Protein AF-0000000074725841 (afdb_homodimer)

Solvent-accessible surface area (backbone atoms only — not comparable to full-atom values): 15111 Å² total; per-residue (Å²): 127,81,78,61,85,71,71,83,58,82,93,46,53,71,69,56,44,51,51,51,51,12,52,48,45,38,49,32,65,60,23,33,34,27,26,43,42,34,71,57,41,61,62,41,48,63,53,51,42,49,51,45,52,34,16,49,67,65,42,70,70,37,50,53,54,46,44,72,52,41,70,43,69,70,45,46,47,43,35,38,68,48,48,9,58,73,45,59,88,53,90,63,79,50,54,47,77,40,81,50,48,25,30,69,89,81,56,47,53,25,19,32,35,30,38,60,90,50,57,77,58,44,46,33,57,64,41,42,52,46,48,48,45,47,50,48,50,52,70,70,94,127,84,80,58,87,70,72,84,60,83,92,45,53,70,70,54,43,52,52,49,52,12,52,47,46,39,49,33,65,58,23,32,35,28,25,44,43,36,70,58,40,60,62,40,48,62,53,50,42,51,51,46,51,33,16,48,68,64,43,68,69,37,49,52,53,47,44,72,53,40,71,43,70,69,46,46,48,44,35,38,68,47,48,9,60,73,44,59,86,54,90,63,79,51,55,47,79,41,81,50,49,24,30,68,87,83,55,46,52,25,19,33,32,31,39,60,88,50,59,77,60,45,47,32,57,66,41,43,52,46,48,49,46,47,49,48,51,50,69,72,93

Structure (mmCIF, N/CA/C/O backbone):
data_AF-0000000074725841-model_v1
#
loop_
_entity.id
_entity.type
_entity.pdbx_description
1 polymer 'Large ribosomal subunit protein bL17c'
#
loop_
_atom_site.group_PDB
_atom_site.id
_atom_site.type_symbol
_atom_site.label_atom_id
_atom_site.label_alt_id
_atom_site.label_comp_id
_atom_site.label_asym_id
_atom_site.label_entity_id
_atom_site.label_seq_id
_atom_site.pdbx_PDB_ins_code
_atom_site.Cartn_x
_atom_site.Cartn_y
_atom_site.Cartn_z
_atom_site.occupancy
_atom_site.B_iso_or_equiv
_atom_site.auth_seq_id
_atom_site.auth_comp_id
_atom_site.auth_asym_id
_atom_site.auth_atom_id
_atom_site.pdbx_PDB_model_num
ATOM 1 N N . MET A 1 1 ? 23.406 31.828 2.521 1 37.62 1 MET A N 1
ATOM 2 C CA . MET A 1 1 ? 22.219 30.984 2.65 1 37.62 1 MET A CA 1
ATOM 3 C C . MET A 1 1 ? 22.516 29.547 2.213 1 37.62 1 MET A C 1
ATOM 5 O O . MET A 1 1 ? 22.859 29.312 1.055 1 37.62 1 MET A O 1
ATOM 9 N N . ARG A 1 2 ? 23.281 28.703 2.947 1 43.09 2 ARG A N 1
ATOM 10 C CA . ARG A 1 2 ? 23.625 27.344 2.551 1 43.09 2 ARG A CA 1
ATOM 11 C C . ARG A 1 2 ? 22.422 26.625 1.961 1 43.09 2 ARG A C 1
ATOM 13 O O . ARG A 1 2 ? 21.328 26.688 2.512 1 43.09 2 ARG A O 1
ATOM 20 N N . HIS A 1 3 ? 22.219 26.703 0.703 1 47.94 3 HIS A N 1
ATOM 21 C CA . HIS A 1 3 ? 21.125 26.078 -0.031 1 47.94 3 HIS A CA 1
ATOM 22 C C . HIS A 1 3 ? 20.891 24.656 0.462 1 47.94 3 HIS A C 1
ATOM 24 O O . HIS A 1 3 ? 21.781 23.797 0.385 1 47.94 3 HIS A O 1
ATOM 30 N N . GLY A 1 4 ? 20.469 24.453 1.627 1 45.59 4 GLY A N 1
ATOM 31 C CA . GLY A 1 4 ? 20.125 23.234 2.332 1 45.59 4 GLY A CA 1
ATOM 32 C C . GLY A 1 4 ? 19.641 22.141 1.41 1 45.59 4 GLY A C 1
ATOM 33 O O . GLY A 1 4 ? 19.328 22.391 0.24 1 45.59 4 GLY A O 1
ATOM 34 N N . LYS A 1 5 ? 19.969 20.906 1.771 1 56.56 5 LYS A N 1
ATOM 35 C CA . LYS A 1 5 ? 19.656 19.672 1.052 1 56.56 5 LYS A CA 1
ATOM 36 C C . LYS A 1 5 ? 18.203 19.656 0.59 1 56.56 5 LYS A C 1
ATOM 38 O O . LYS A 1 5 ? 17.281 19.797 1.402 1 56.56 5 LYS A O 1
ATOM 43 N N . SER A 1 6 ? 17.984 20.375 -0.509 1 63.16 6 SER A N 1
ATOM 44 C CA . SER A 1 6 ? 16.672 20.312 -1.146 1 63.16 6 SER A CA 1
ATOM 45 C C . SER A 1 6 ? 16.141 18.875 -1.178 1 63.16 6 SER A C 1
ATOM 47 O O . SER A 1 6 ? 16.891 17.938 -1.397 1 63.16 6 SER A O 1
ATOM 49 N N . GLY A 1 7 ? 15.125 18.516 -0.313 1 66.88 7 GLY A N 1
ATOM 50 C CA . GLY A 1 7 ? 14.516 17.203 -0.365 1 66.88 7 GLY A CA 1
ATOM 51 C C . GLY A 1 7 ? 14.516 16.594 -1.756 1 66.88 7 GLY A C 1
ATOM 52 O O . GLY A 1 7 ? 15.109 17.156 -2.682 1 66.88 7 GLY A O 1
ATOM 53 N N . ARG A 1 8 ? 13.93 15.477 -1.852 1 78.62 8 ARG A N 1
ATOM 54 C CA . ARG A 1 8 ? 13.789 14.805 -3.143 1 78.62 8 ARG A CA 1
ATOM 55 C C . ARG A 1 8 ? 12.867 15.594 -4.07 1 78.62 8 ARG A C 1
ATOM 57 O O . ARG A 1 8 ? 11.82 16.094 -3.646 1 78.62 8 ARG A O 1
ATOM 64 N N . LYS A 1 9 ? 13.305 15.766 -5.281 1 79 9 LYS A N 1
ATOM 65 C CA . LYS A 1 9 ? 12.516 16.531 -6.242 1 79 9 LYS A CA 1
ATOM 66 C C . LYS A 1 9 ? 11.32 15.719 -6.742 1 79 9 LYS A C 1
ATOM 68 O O . LYS A 1 9 ? 10.336 16.281 -7.219 1 79 9 LYS A O 1
ATOM 73 N N . LEU A 1 10 ? 11.227 14.422 -6.621 1 85.38 10 LEU A N 1
ATOM 74 C CA . LEU A 1 10 ? 10.148 13.516 -6.996 1 85.38 10 LEU A CA 1
ATOM 75 C C . LEU A 1 10 ? 9.727 13.742 -8.445 1 85.38 10 LEU A C 1
ATOM 77 O O . LEU A 1 10 ? 8.547 13.586 -8.789 1 85.38 10 LEU A O 1
ATOM 81 N N . ASN A 1 11 ? 10.711 14.164 -9.305 1 86.5 11 ASN A N 1
ATOM 82 C CA . ASN A 1 11 ? 10.477 14.414 -10.727 1 86.5 11 ASN A CA 1
ATOM 83 C C . ASN A 1 11 ? 9.344 15.414 -10.938 1 86.5 11 ASN A C 1
ATOM 85 O O . ASN A 1 11 ? 8.484 15.203 -11.797 1 86.5 11 ASN A O 1
ATOM 89 N N . ARG A 1 12 ? 9.297 16.484 -10.094 1 89.12 12 ARG A N 1
ATOM 90 C CA . ARG A 1 12 ? 8.266 17.516 -10.148 1 89.12 12 ARG A CA 1
ATOM 91 C C . ARG A 1 12 ? 8.883 18.906 -10.094 1 89.12 12 ARG A C 1
ATOM 93 O O . ARG A 1 12 ? 10 19.078 -9.586 1 89.12 12 ARG A O 1
ATOM 100 N N . THR A 1 13 ? 8.086 19.781 -10.719 1 92.38 13 THR A N 1
ATOM 101 C CA . THR A 1 13 ? 8.453 21.172 -10.5 1 92.38 13 THR A CA 1
ATOM 102 C C . THR A 1 13 ? 8.195 21.594 -9.055 1 92.38 13 THR A C 1
ATOM 104 O O . THR A 1 13 ? 7.484 20.906 -8.328 1 92.38 13 THR A O 1
ATOM 107 N N . SER A 1 14 ? 8.773 22.672 -8.789 1 92.94 14 SER A N 1
ATOM 108 C CA . SER A 1 14 ? 8.617 23.156 -7.418 1 92.94 14 SER A CA 1
ATOM 109 C C . SER A 1 14 ? 7.156 23.438 -7.09 1 92.94 14 SER A C 1
ATOM 111 O O . SER A 1 14 ? 6.676 23.094 -6.012 1 92.94 14 SER A O 1
ATOM 113 N N . SER A 1 15 ? 6.52 24.094 -7.977 1 94.81 15 SER A N 1
ATOM 114 C CA . SER A 1 15 ? 5.117 24.438 -7.746 1 94.81 15 SER A CA 1
ATOM 115 C C . SER A 1 15 ? 4.258 23.188 -7.633 1 94.81 15 SER A C 1
ATOM 117 O O . SER A 1 15 ? 3.385 23.094 -6.77 1 94.81 15 SER A O 1
ATOM 119 N N . HIS A 1 16 ? 4.52 22.297 -8.492 1 95.75 16 HIS A N 1
ATOM 120 C CA . HIS A 1 16 ? 3.766 21.047 -8.453 1 95.75 16 HIS A CA 1
ATOM 121 C C . HIS A 1 16 ? 4.051 20.266 -7.172 1 95.75 16 HIS A C 1
ATOM 123 O O . HIS A 1 16 ? 3.143 19.688 -6.578 1 95.75 16 HIS A O 1
ATOM 129 N N . ARG A 1 17 ? 5.23 20.266 -6.777 1 96 17 ARG A N 1
ATOM 130 C CA . ARG A 1 17 ? 5.617 19.562 -5.559 1 96 17 ARG A CA 1
ATOM 131 C C . ARG A 1 17 ? 4.926 20.156 -4.34 1 96 17 ARG A C 1
ATOM 133 O O . ARG A 1 17 ? 4.43 19.422 -3.482 1 96 17 ARG A O 1
ATOM 140 N N . LYS A 1 18 ? 4.914 21.406 -4.297 1 95.62 18 LYS A N 1
ATOM 141 C CA . LYS A 1 18 ? 4.238 22.094 -3.197 1 95.62 18 LYS A CA 1
ATOM 142 C C . LYS A 1 18 ? 2.76 21.703 -3.139 1 95.62 18 LYS A C 1
ATOM 144 O O . LYS A 1 18 ? 2.23 21.406 -2.066 1 95.62 18 LYS A O 1
ATOM 149 N N . ALA A 1 19 ? 2.139 21.75 -4.27 1 96.81 19 ALA A N 1
ATOM 150 C CA . ALA A 1 19 ? 0.724 21.391 -4.348 1 96.81 19 ALA A CA 1
ATOM 151 C C . ALA A 1 19 ? 0.5 19.938 -3.955 1 96.81 19 ALA A C 1
ATOM 153 O O . ALA A 1 19 ? -0.456 19.609 -3.244 1 96.81 19 ALA A O 1
ATOM 154 N N . MET A 1 20 ? 1.381 19.109 -4.434 1 96.31 20 MET A N 1
ATOM 155 C CA . MET A 1 20 ? 1.271 17.688 -4.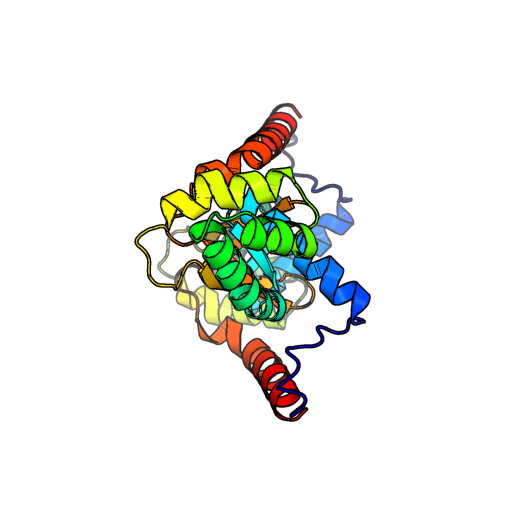121 1 96.31 20 MET A CA 1
ATOM 156 C C . MET A 1 20 ? 1.339 17.453 -2.617 1 96.31 20 MET A C 1
ATOM 158 O O . MET A 1 20 ? 0.501 16.75 -2.059 1 96.31 20 MET A O 1
ATOM 162 N N . PHE A 1 21 ? 2.281 18.094 -1.93 1 97.38 21 PHE A N 1
ATOM 163 C CA . PHE A 1 21 ? 2.451 17.859 -0.501 1 97.38 21 PHE A CA 1
ATOM 164 C C . PHE A 1 21 ? 1.33 18.516 0.294 1 97.38 21 PHE A C 1
ATOM 166 O O . PHE A 1 21 ? 0.925 18 1.343 1 97.38 21 PHE A O 1
ATOM 173 N N . ALA A 1 22 ? 0.785 19.594 -0.237 1 98.06 22 ALA A N 1
ATOM 174 C CA . ALA A 1 22 ? -0.397 20.172 0.386 1 98.06 22 ALA A CA 1
ATOM 175 C C . ALA A 1 22 ? -1.573 19.203 0.362 1 98.06 22 ALA A C 1
ATOM 177 O O . ALA A 1 22 ? -2.213 18.969 1.39 1 98.06 22 ALA A O 1
ATOM 178 N N . ASN A 1 23 ? -1.754 18.656 -0.782 1 97.19 23 ASN A N 1
ATOM 179 C CA . ASN A 1 23 ? -2.846 17.703 -0.946 1 97.19 23 ASN A CA 1
ATOM 180 C C . ASN A 1 23 ? -2.613 16.438 -0.126 1 97.19 23 ASN A C 1
ATOM 182 O O . ASN A 1 23 ? -3.549 15.891 0.459 1 97.19 23 ASN A O 1
ATOM 186 N N . MET A 1 24 ? -1.411 16.016 -0.097 1 97.44 24 MET A N 1
ATOM 187 C CA . MET A 1 24 ? -1.077 14.812 0.662 1 97.44 24 MET A CA 1
ATOM 188 C C . MET A 1 24 ? -1.277 15.039 2.156 1 97.44 24 MET A C 1
ATOM 190 O O . MET A 1 24 ? -1.786 14.164 2.859 1 97.44 24 MET A O 1
ATOM 194 N N . ALA A 1 25 ? -0.842 16.188 2.596 1 98.31 25 ALA A N 1
ATOM 195 C CA . ALA A 1 25 ? -1.048 16.531 4 1 98.31 25 ALA A CA 1
ATOM 196 C C . ALA A 1 25 ? -2.533 16.531 4.352 1 98.31 25 ALA A C 1
ATOM 198 O O . ALA A 1 25 ? -2.934 15.961 5.371 1 98.31 25 ALA A O 1
ATOM 199 N N . ALA A 1 26 ? -3.301 17.094 3.484 1 97.81 26 ALA A N 1
ATOM 200 C CA . ALA A 1 26 ? -4.742 17.125 3.715 1 97.81 26 ALA A CA 1
ATOM 201 C C . ALA A 1 26 ? -5.309 15.703 3.785 1 97.81 26 ALA A C 1
ATOM 203 O O . ALA A 1 26 ? -6.094 15.391 4.68 1 97.81 26 ALA A O 1
ATOM 204 N N . SER A 1 27 ? -4.918 14.875 2.885 1 96.56 27 SER A N 1
ATOM 205 C CA . SER A 1 27 ? -5.383 13.492 2.855 1 96.56 27 SER A CA 1
ATOM 206 C C . SER A 1 27 ? -4.965 12.742 4.113 1 96.56 27 SER A C 1
ATOM 208 O O . SER A 1 27 ? -5.758 11.984 4.688 1 96.56 27 SER A O 1
ATOM 210 N N . LEU A 1 28 ? -3.756 12.945 4.52 1 96.81 28 LEU A N 1
ATOM 211 C CA . LEU A 1 28 ? -3.23 12.25 5.688 1 96.81 28 LEU A CA 1
ATOM 212 C C . LEU A 1 28 ? -3.932 12.719 6.961 1 96.81 28 LEU A C 1
ATOM 214 O O . LEU A 1 28 ? -4.191 11.914 7.859 1 96.81 28 LEU A O 1
ATOM 218 N N . ILE A 1 29 ? -4.18 13.961 7.027 1 97.12 29 ILE A N 1
ATOM 219 C CA . ILE A 1 29 ? -4.926 14.469 8.172 1 97.12 29 ILE A CA 1
ATOM 220 C C . ILE A 1 29 ? -6.34 13.898 8.164 1 97.12 29 ILE A C 1
ATOM 222 O O . ILE A 1 29 ? -6.855 13.477 9.203 1 97.12 29 ILE A O 1
ATOM 226 N N . LYS A 1 30 ? -6.938 13.82 7.016 1 94.88 30 LYS A N 1
ATOM 227 C CA . LYS A 1 30 ? -8.305 13.336 6.875 1 94.88 30 LYS A CA 1
ATOM 228 C C . LYS A 1 30 ? -8.414 11.867 7.262 1 94.88 30 LYS A C 1
ATOM 230 O O . LYS A 1 30 ? -9.25 11.492 8.078 1 94.88 30 LYS A O 1
ATOM 235 N N . HIS A 1 31 ? -7.504 11.047 6.75 1 93.06 31 HIS A N 1
ATOM 236 C CA . HIS A 1 31 ? -7.633 9.602 6.859 1 93.06 31 HIS A CA 1
ATOM 237 C C . HIS A 1 31 ? -6.691 9.039 7.922 1 93.06 31 HIS A C 1
ATOM 239 O O . HIS A 1 31 ? -6.832 7.887 8.336 1 93.06 31 HIS A O 1
ATOM 245 N N . GLU A 1 32 ? -5.711 9.836 8.273 1 96.12 32 GLU A N 1
ATOM 246 C CA . GLU A 1 32 ? -4.688 9.555 9.273 1 96.12 32 GLU A CA 1
ATOM 247 C C . GLU A 1 32 ? -3.801 8.391 8.844 1 96.12 32 GLU A C 1
ATOM 249 O O . GLU A 1 32 ? -2.93 7.953 9.602 1 96.12 32 GLU A O 1
ATOM 254 N N . GLN A 1 33 ? -4.102 7.895 7.621 1 94.62 33 GLN A N 1
ATOM 255 C CA . GLN A 1 33 ? -3.289 6.875 6.969 1 94.62 33 GLN A CA 1
ATOM 256 C C . GLN A 1 33 ? -3.453 6.922 5.453 1 94.62 33 GLN A C 1
ATOM 258 O O . GLN A 1 33 ? -4.574 7.027 4.949 1 94.62 33 GLN A O 1
ATOM 263 N N . ILE A 1 34 ? -2.361 6.906 4.758 1 95.25 34 ILE A N 1
ATOM 264 C CA . ILE A 1 34 ? -2.441 6.82 3.305 1 95.25 34 ILE A CA 1
ATOM 265 C C . ILE A 1 34 ? -1.308 5.945 2.777 1 95.25 34 ILE A C 1
ATOM 267 O O . ILE A 1 34 ? -0.287 5.77 3.447 1 95.25 34 ILE A O 1
ATOM 271 N N . VAL A 1 35 ? -1.559 5.406 1.6 1 95.75 35 VAL A N 1
ATOM 272 C CA . VAL A 1 35 ? -0.556 4.613 0.894 1 95.75 35 VAL A CA 1
ATOM 273 C C . VAL A 1 35 ? -0.013 5.406 -0.292 1 95.75 35 VAL A C 1
ATOM 275 O O . VAL A 1 35 ? -0.781 5.98 -1.068 1 95.75 35 VAL A O 1
ATOM 278 N N . THR A 1 36 ? 1.286 5.496 -0.361 1 96.44 36 THR A N 1
ATOM 279 C CA . THR A 1 36 ? 1.961 6.172 -1.463 1 96.44 36 THR A CA 1
ATOM 280 C C . THR A 1 36 ? 3.342 5.57 -1.704 1 96.44 36 THR A C 1
ATOM 282 O O . THR A 1 36 ? 3.705 4.57 -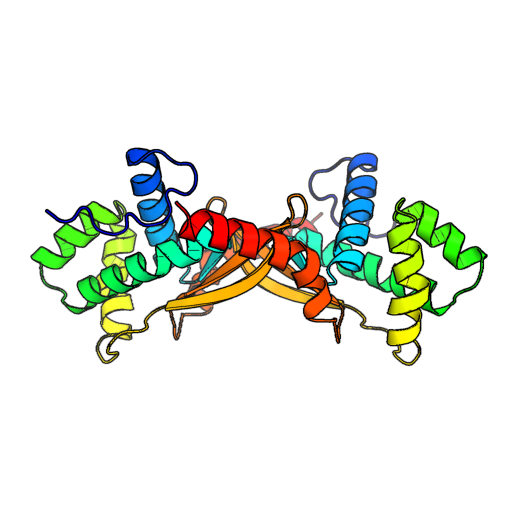1.083 1 96.44 36 THR A O 1
ATOM 285 N N . THR A 1 37 ? 4.027 6.055 -2.656 1 95.81 37 THR A N 1
ATOM 286 C CA . THR A 1 37 ? 5.375 5.547 -2.9 1 95.81 37 THR A CA 1
ATOM 287 C C . THR A 1 37 ? 6.301 5.883 -1.733 1 95.81 37 THR A C 1
ATOM 289 O O . THR A 1 37 ? 6.105 6.887 -1.049 1 95.81 37 THR A O 1
ATOM 292 N N . LEU A 1 38 ? 7.289 5.086 -1.542 1 95.44 38 LEU A N 1
ATOM 293 C CA . LEU A 1 38 ? 8.203 5.227 -0.414 1 95.44 38 LEU A CA 1
ATOM 294 C C . LEU A 1 38 ? 8.898 6.582 -0.444 1 95.44 38 LEU A C 1
ATOM 296 O O . LEU A 1 38 ? 8.961 7.273 0.574 1 95.44 38 LEU A O 1
ATOM 300 N N . PRO A 1 39 ? 9.391 7.035 -1.55 1 96.25 39 PRO A N 1
ATOM 301 C CA . PRO A 1 39 ? 10.039 8.352 -1.551 1 96.25 39 PRO A CA 1
ATOM 302 C C . PRO A 1 39 ? 9.094 9.477 -1.143 1 96.25 39 PRO A C 1
ATOM 304 O O . PRO A 1 39 ? 9.477 10.359 -0.375 1 96.25 39 PRO A O 1
ATOM 307 N N . LYS A 1 40 ? 7.902 9.391 -1.606 1 97 40 LYS A N 1
ATOM 308 C CA . LYS A 1 40 ? 6.934 10.422 -1.245 1 97 40 LYS A CA 1
ATOM 309 C C . LYS A 1 40 ? 6.605 10.367 0.245 1 97 40 LYS A C 1
ATOM 311 O O . LYS A 1 40 ? 6.48 11.406 0.895 1 97 40 LYS A O 1
ATOM 316 N N . ALA A 1 41 ? 6.445 9.188 0.692 1 98.06 41 ALA A N 1
ATOM 317 C CA . ALA A 1 41 ? 6.152 9.016 2.111 1 98.06 41 ALA A CA 1
ATOM 318 C C . ALA A 1 41 ? 7.266 9.594 2.979 1 98.06 41 ALA A C 1
ATOM 320 O O . ALA A 1 41 ? 7 10.273 3.973 1 98.06 41 ALA A O 1
ATOM 321 N N . LYS A 1 42 ? 8.422 9.312 2.607 1 97.75 42 LYS A N 1
ATOM 322 C CA . LYS A 1 42 ? 9.57 9.789 3.367 1 97.75 42 LYS A CA 1
ATOM 323 C C . LYS A 1 42 ? 9.648 11.32 3.352 1 97.75 42 LYS A C 1
ATOM 325 O O . LYS A 1 42 ? 10 11.938 4.355 1 97.75 42 LYS A O 1
ATOM 330 N N . GLU A 1 43 ? 9.367 11.922 2.246 1 97.69 43 GLU A N 1
ATOM 331 C CA . GLU A 1 43 ? 9.352 13.383 2.154 1 97.69 43 GLU A CA 1
ATOM 332 C C . GLU A 1 43 ? 8.188 13.969 2.941 1 97.69 43 GLU A C 1
ATOM 334 O O . GLU A 1 43 ? 8.289 15.07 3.488 1 97.69 43 GLU A O 1
ATOM 339 N N . MET A 1 44 ? 7.199 13.273 2.994 1 98.06 44 MET A N 1
ATOM 340 C CA . MET A 1 44 ? 5.992 13.758 3.656 1 98.06 44 MET A CA 1
ATOM 341 C C . MET A 1 44 ? 6.156 13.734 5.172 1 98.06 44 MET A C 1
ATOM 343 O O . MET A 1 44 ? 5.594 14.578 5.875 1 98.06 44 MET A O 1
ATOM 347 N N . LYS A 1 45 ? 6.906 12.836 5.703 1 98.44 45 LYS A N 1
ATOM 348 C CA . LYS A 1 45 ? 7.008 12.617 7.145 1 98.44 45 LYS A CA 1
ATOM 349 C C . LYS A 1 45 ? 7.406 13.898 7.867 1 98.44 45 LYS A C 1
ATOM 351 O O . LYS A 1 45 ? 6.711 14.344 8.789 1 98.44 45 LYS A O 1
ATOM 356 N N . PRO A 1 46 ? 8.5 14.531 7.441 1 98 46 PRO A N 1
ATOM 357 C CA . PRO 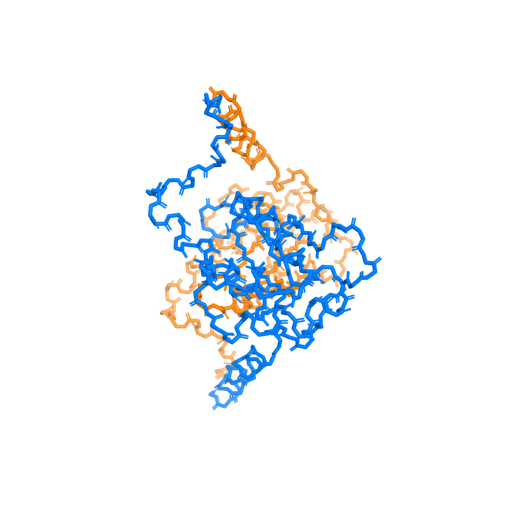A 1 46 ? 8.836 15.75 8.172 1 98 46 PRO A CA 1
ATOM 358 C C . PRO A 1 46 ? 7.801 16.859 7.992 1 98 46 PRO A C 1
ATOM 360 O O . PRO A 1 46 ? 7.617 17.688 8.883 1 98 46 PRO A O 1
ATOM 363 N N . ILE A 1 47 ? 7.137 16.891 6.926 1 98.12 47 ILE A N 1
ATOM 364 C CA . ILE A 1 47 ? 6.141 17.922 6.645 1 98.12 47 ILE A CA 1
ATOM 365 C C . ILE A 1 47 ? 4.953 17.766 7.594 1 98.12 47 ILE A C 1
ATOM 367 O O . ILE A 1 47 ? 4.551 18.719 8.258 1 98.12 47 ILE A O 1
ATOM 371 N N . ILE A 1 48 ? 4.469 16.547 7.695 1 98.62 48 ILE A N 1
ATOM 372 C CA . ILE A 1 48 ? 3.291 16.312 8.523 1 98.62 48 ILE A CA 1
ATOM 373 C C . ILE A 1 48 ? 3.66 16.5 10 1 98.62 48 ILE A C 1
ATOM 375 O O . ILE A 1 48 ? 2.85 16.969 10.797 1 98.62 48 ILE A O 1
ATOM 379 N N . ASP A 1 49 ? 4.836 16.094 10.375 1 98.5 49 ASP A N 1
ATOM 380 C CA . ASP A 1 49 ? 5.277 16.266 11.758 1 98.5 49 ASP A CA 1
ATOM 381 C C . ASP A 1 49 ? 5.316 17.75 12.133 1 98.5 49 ASP A C 1
ATOM 383 O O . ASP A 1 49 ? 4.926 18.125 13.242 1 98.5 49 ASP A O 1
ATOM 387 N N . LYS A 1 50 ? 5.777 18.516 11.211 1 98.25 50 LYS A N 1
ATOM 388 C CA . LYS A 1 50 ? 5.805 19.969 11.445 1 98.25 50 LYS A CA 1
ATOM 389 C C . LYS A 1 50 ? 4.391 20.531 11.555 1 98.25 50 LYS A C 1
ATOM 391 O O . LYS A 1 50 ? 4.133 21.406 12.383 1 98.25 50 LYS A O 1
ATOM 396 N N . LEU A 1 51 ? 3.592 20.094 10.727 1 98.69 51 LEU A N 1
ATOM 397 C CA . LEU A 1 51 ? 2.211 20.562 10.742 1 98.69 51 LEU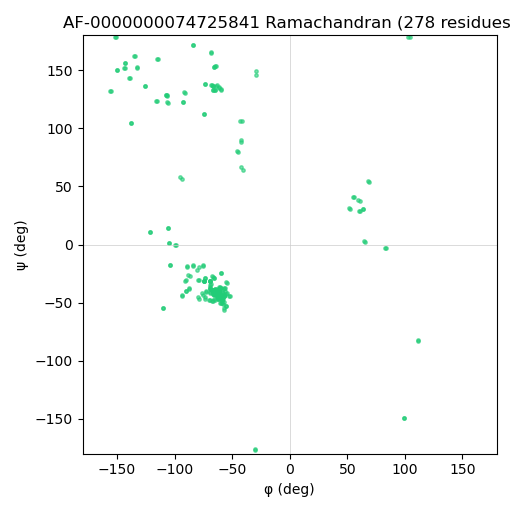 A CA 1
ATOM 398 C C . LEU A 1 51 ? 1.532 20.219 12.062 1 98.69 51 LEU A C 1
ATOM 400 O O . LEU A 1 51 ? 0.795 21.031 12.625 1 98.69 51 LEU A O 1
ATOM 404 N N . ILE A 1 52 ? 1.756 19.047 12.555 1 98.62 52 ILE A N 1
ATOM 405 C CA . ILE A 1 52 ? 1.167 18.641 13.828 1 98.62 52 ILE A CA 1
ATOM 406 C C . ILE A 1 52 ? 1.742 19.5 14.953 1 98.62 52 ILE A C 1
ATOM 408 O O . ILE A 1 52 ? 1.023 19.891 15.883 1 98.62 52 ILE A O 1
ATOM 412 N N . THR A 1 53 ? 2.996 19.766 14.883 1 98.38 53 THR A N 1
ATOM 413 C CA . THR A 1 53 ? 3.605 20.672 15.852 1 98.38 53 THR A CA 1
ATOM 414 C C . THR A 1 53 ? 2.9 22.031 15.836 1 98.38 53 THR A C 1
ATOM 416 O O . THR A 1 53 ? 2.645 22.609 16.891 1 98.38 53 THR A O 1
ATOM 419 N N . LEU A 1 54 ? 2.607 22.594 14.672 1 98.25 54 LEU A N 1
ATOM 420 C CA . LEU A 1 54 ? 1.834 23.828 14.578 1 98.25 54 LEU A CA 1
ATOM 421 C C . LEU A 1 54 ? 0.477 23.672 15.25 1 98.25 54 LEU A C 1
ATOM 423 O O . LEU A 1 54 ? 0.03 24.562 15.977 1 98.25 54 LEU A O 1
ATOM 427 N N . GLY A 1 55 ? -0.145 22.547 14.969 1 98.25 55 GLY A N 1
ATOM 428 C CA . GLY A 1 55 ? -1.432 22.266 15.586 1 98.25 55 GLY A CA 1
ATOM 429 C C . GLY A 1 55 ? -1.39 22.297 17.094 1 98.25 55 GLY A C 1
ATOM 430 O O . GLY A 1 55 ? -2.314 22.812 17.734 1 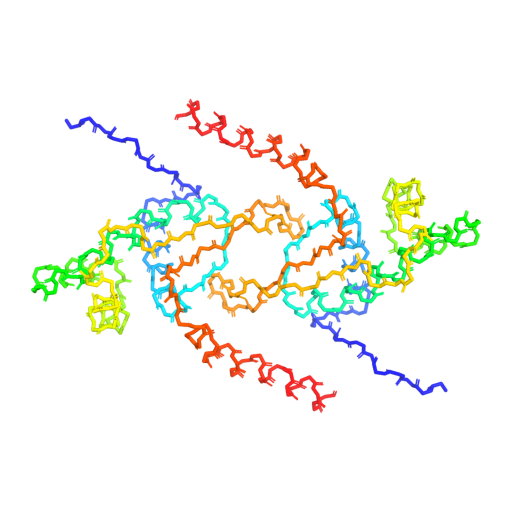98.25 55 GLY A O 1
ATOM 431 N N . LYS A 1 56 ? -0.359 21.844 17.656 1 97.81 56 LYS A N 1
ATOM 432 C CA . LYS A 1 56 ? -0.168 21.797 19.109 1 97.81 56 LYS A CA 1
ATOM 433 C C . LYS A 1 56 ? -0.001 23.203 19.688 1 97.81 56 LYS A C 1
ATOM 435 O O . LYS A 1 56 ? -0.393 23.453 20.828 1 97.81 56 LYS A O 1
ATOM 440 N N . ARG A 1 57 ? 0.674 24.031 18.984 1 96.5 57 ARG A N 1
ATOM 441 C CA . ARG A 1 57 ? 0.863 25.406 19.422 1 96.5 57 ARG A CA 1
ATOM 442 C C . ARG A 1 57 ? -0.476 26.125 19.594 1 96.5 57 ARG A C 1
ATOM 444 O O . ARG A 1 57 ? -0.698 26.812 20.578 1 96.5 57 ARG A O 1
ATOM 451 N N . GLY A 1 58 ? -1.367 26.062 18.562 1 94.44 58 GLY A N 1
ATOM 452 C CA . GLY A 1 58 ? -2.762 26.453 18.688 1 94.44 58 GLY A CA 1
ATOM 453 C C . GLY A 1 58 ? -2.973 27.953 18.547 1 94.44 58 GLY A C 1
ATOM 454 O O . GLY A 1 58 ? -4.105 28.438 18.625 1 94.44 58 GLY A O 1
ATOM 455 N N . ASP A 1 59 ? -1.921 28.703 18.391 1 96.62 59 ASP A N 1
ATOM 456 C CA . ASP A 1 59 ? -2.09 30.141 18.297 1 96.62 59 ASP A CA 1
ATOM 457 C C . ASP A 1 59 ? -2.434 30.562 16.859 1 96.62 59 ASP A C 1
ATOM 459 O O . ASP A 1 59 ? -2.328 29.75 15.938 1 96.62 59 ASP A O 1
ATOM 463 N N . LEU A 1 60 ? -2.779 31.797 16.672 1 97.25 60 LEU A N 1
ATOM 464 C CA . LEU A 1 60 ? -3.26 32.312 15.398 1 97.25 60 LEU A CA 1
ATOM 465 C C . LEU A 1 60 ? -2.156 32.281 14.344 1 97.25 60 LEU A C 1
ATOM 467 O O . LEU A 1 60 ? -2.42 32 13.172 1 97.25 60 LEU A O 1
ATOM 471 N N . HIS A 1 61 ? -0.962 32.625 14.789 1 98.12 61 HIS A N 1
ATOM 472 C CA . HIS A 1 61 ? 0.156 32.594 13.859 1 98.12 61 HIS A CA 1
ATOM 473 C C . HIS A 1 61 ? 0.362 31.188 13.297 1 98.12 61 HIS A C 1
ATOM 475 O O . HIS A 1 61 ? 0.541 31.016 12.086 1 98.12 61 HIS A O 1
ATOM 481 N N . ALA A 1 62 ? 0.296 30.203 14.133 1 98.44 62 ALA A N 1
ATOM 482 C CA . ALA A 1 62 ? 0.435 28.812 13.719 1 98.44 62 ALA A CA 1
ATOM 483 C C . ALA A 1 62 ? -0.685 28.406 12.766 1 98.44 62 ALA A C 1
ATOM 485 O O . ALA A 1 62 ? -0.447 27.703 11.781 1 98.44 62 ALA A O 1
ATOM 486 N N . ARG A 1 63 ? -1.822 28.828 13.055 1 98 63 ARG A N 1
ATOM 487 C CA . ARG A 1 63 ? -2.971 28.5 12.219 1 98 63 ARG A CA 1
ATOM 488 C C . ARG A 1 63 ? -2.811 29.062 10.812 1 98 63 ARG A C 1
ATOM 490 O O . ARG A 1 63 ? -3.127 28.406 9.828 1 98 63 ARG A O 1
ATOM 497 N N . ARG A 1 64 ? -2.402 30.281 10.703 1 97.75 64 ARG A N 1
ATOM 498 C CA . ARG A 1 64 ? -2.195 30.906 9.398 1 97.75 64 ARG A CA 1
ATOM 499 C C . ARG A 1 64 ? -1.111 30.188 8.609 1 97.75 64 ARG A C 1
ATOM 501 O O . ARG A 1 64 ? -1.229 30.031 7.391 1 97.75 64 ARG A O 1
ATOM 508 N N . GLN A 1 65 ? -0.096 29.781 9.289 1 98.31 65 GLN A N 1
ATOM 509 C CA . GLN A 1 65 ? 0.955 29 8.641 1 98.31 65 GLN A CA 1
ATOM 510 C C . GLN A 1 65 ? 0.403 27.703 8.07 1 98.31 65 GLN A C 1
ATOM 512 O O . GLN A 1 65 ? 0.718 27.328 6.938 1 98.31 65 GLN A O 1
ATOM 517 N N . ALA A 1 66 ? -0.396 27.031 8.859 1 98.69 66 ALA A N 1
ATOM 518 C CA . ALA A 1 66 ? -0.987 25.766 8.43 1 98.69 66 ALA A CA 1
ATOM 519 C C . ALA A 1 66 ? -1.916 25.984 7.234 1 98.69 66 ALA A C 1
ATOM 521 O O . ALA A 1 66 ? -1.929 25.172 6.301 1 98.69 66 ALA A O 1
ATOM 522 N N . ILE A 1 67 ? -2.684 27.016 7.242 1 98.12 67 ILE A N 1
ATOM 523 C CA . ILE A 1 67 ? -3.598 27.328 6.152 1 98.12 67 ILE A CA 1
ATOM 524 C C . ILE A 1 67 ? -2.807 27.562 4.863 1 98.12 67 ILE A C 1
ATOM 526 O O . ILE A 1 67 ? -3.203 27.094 3.795 1 98.12 67 ILE A O 1
ATOM 530 N N . SER A 1 68 ? -1.708 28.203 4.977 1 97.56 68 SER A N 1
ATOM 531 C CA . SER A 1 68 ? -0.869 28.484 3.818 1 97.56 68 SER A CA 1
ATOM 532 C C . SER A 1 68 ? -0.28 27.219 3.227 1 97.56 68 SER A C 1
ATOM 534 O O . SER A 1 68 ? -0.075 27.125 2.016 1 97.56 68 SER A O 1
ATOM 536 N N . GLN A 1 69 ? -0.105 26.25 4.008 1 97.75 69 GLN A N 1
ATOM 537 C CA . GLN A 1 69 ? 0.567 25.031 3.562 1 97.75 69 GLN A CA 1
ATOM 538 C C . GLN A 1 69 ? -0.439 23.984 3.066 1 97.75 69 GLN A C 1
ATOM 540 O O . GLN A 1 69 ? -0.217 23.344 2.043 1 97.75 69 GLN A O 1
ATOM 545 N N . ILE A 1 70 ? -1.513 23.734 3.678 1 97.44 70 ILE A N 1
ATOM 546 C CA . ILE A 1 70 ? -2.447 22.656 3.402 1 97.44 70 ILE A CA 1
ATOM 547 C C . ILE A 1 70 ? -3.506 23.125 2.406 1 97.44 70 ILE A C 1
ATOM 549 O O . ILE A 1 70 ? -3.891 22.375 1.503 1 97.44 70 ILE A O 1
ATOM 553 N N . ARG A 1 71 ? -3.953 24.359 2.588 1 94.94 71 ARG A N 1
ATOM 554 C CA . ARG A 1 71 ? -4.945 25 1.727 1 94.94 71 ARG A CA 1
ATOM 555 C C . ARG A 1 71 ? -6.285 24.266 1.806 1 94.94 71 ARG A C 1
ATOM 557 O O . ARG A 1 71 ? -6.934 24.031 0.783 1 94.94 71 ARG A O 1
ATOM 564 N N . ASP A 1 72 ? -6.645 23.688 2.836 1 96.94 72 ASP A N 1
ATOM 565 C CA . ASP A 1 72 ? -7.891 23.016 3.193 1 96.94 72 ASP A CA 1
ATOM 566 C C . ASP A 1 72 ? -8.312 23.359 4.621 1 96.94 72 ASP A C 1
ATOM 568 O O . ASP A 1 72 ? -7.773 22.812 5.582 1 96.94 72 ASP A O 1
ATOM 572 N N . THR A 1 73 ? -9.305 24.219 4.754 1 96.75 73 THR A N 1
ATOM 573 C CA . THR A 1 73 ? -9.648 24.812 6.043 1 96.75 73 THR A CA 1
ATOM 574 C C . THR A 1 73 ? -10.234 23.75 6.977 1 96.75 73 THR A C 1
ATOM 576 O O . THR A 1 73 ? -10.039 23.828 8.195 1 96.75 73 THR A O 1
ATOM 579 N N . ALA A 1 74 ? -10.953 22.828 6.418 1 97.75 74 ALA A N 1
ATOM 580 C CA . ALA A 1 74 ? -11.516 21.766 7.246 1 97.75 74 ALA A CA 1
ATOM 581 C C . ALA A 1 74 ? -10.414 20.906 7.855 1 97.75 74 ALA A C 1
ATOM 583 O O . ALA A 1 74 ? -10.5 20.516 9.023 1 97.75 74 ALA A O 1
ATOM 584 N N . MET A 1 75 ? -9.383 20.672 7.066 1 97.94 75 MET A N 1
ATOM 585 C CA . MET A 1 75 ? -8.281 19.844 7.559 1 97.94 75 MET A CA 1
ATOM 586 C C . MET A 1 75 ? -7.426 20.625 8.555 1 97.94 75 MET A C 1
ATOM 588 O O . MET A 1 75 ? -6.871 20.047 9.484 1 97.94 75 MET A O 1
ATOM 592 N N . VAL A 1 76 ? -7.367 21.922 8.312 1 98.69 76 VAL A N 1
ATOM 593 C CA . VAL A 1 76 ? -6.68 22.75 9.297 1 98.69 76 VAL A CA 1
ATOM 594 C C . VAL A 1 76 ? -7.441 22.719 10.625 1 98.69 76 VAL A C 1
ATOM 596 O O . VAL A 1 76 ? -6.832 22.625 11.688 1 98.69 76 VAL A O 1
ATOM 599 N N . ALA A 1 77 ? -8.719 22.797 10.547 1 98.31 77 ALA A N 1
ATOM 600 C CA . ALA A 1 77 ? -9.523 22.719 11.766 1 98.31 77 ALA A CA 1
ATOM 601 C C . ALA A 1 77 ? -9.281 21.406 12.492 1 98.31 77 ALA A C 1
ATOM 603 O O . ALA A 1 77 ? -9.055 21.391 13.711 1 98.31 77 ALA A O 1
ATOM 604 N N . LYS A 1 78 ? -9.281 20.328 11.758 1 97.75 78 LYS A N 1
ATOM 605 C CA . LYS A 1 78 ? -9.023 19.016 12.375 1 97.75 78 LYS A CA 1
ATOM 606 C C . LYS A 1 78 ? -7.617 18.953 12.961 1 97.75 78 LYS A C 1
ATOM 608 O O . LYS A 1 78 ? -7.406 18.375 14.023 1 97.75 78 LYS A O 1
ATOM 613 N N . LEU A 1 79 ? -6.684 19.516 12.289 1 98.56 79 LEU A N 1
ATOM 614 C CA . LEU A 1 79 ? -5.301 19.562 12.742 1 98.56 79 LEU A CA 1
ATOM 615 C C . LEU A 1 79 ? -5.199 20.219 14.125 1 98.56 79 LEU A C 1
ATOM 617 O O . LEU A 1 79 ? -4.523 19.703 15.008 1 98.56 79 LEU A O 1
ATOM 621 N N . PHE A 1 80 ? -5.891 21.281 14.344 1 98.44 80 PHE A N 1
ATOM 622 C CA . PHE A 1 80 ? -5.777 22.062 15.57 1 98.44 80 PHE A CA 1
ATOM 623 C C . PHE A 1 80 ? -6.719 21.531 16.641 1 98.44 80 PHE A C 1
ATOM 625 O O . PHE A 1 80 ? -6.336 21.406 17.812 1 98.44 80 PHE A O 1
ATOM 632 N N . ASP A 1 81 ? -7.871 21.109 16.297 1 97.69 81 ASP A N 1
ATOM 633 C CA . ASP A 1 81 ? -8.914 20.797 17.266 1 97.69 81 ASP A CA 1
ATOM 634 C C . ASP A 1 81 ? -8.844 19.328 17.688 1 97.69 81 ASP A C 1
ATOM 636 O O . ASP A 1 81 ? -9.164 18.984 18.828 1 97.69 81 ASP A O 1
ATOM 640 N N . THR A 1 82 ? -8.414 18.5 16.812 1 97.5 82 THR A N 1
ATOM 641 C CA . THR A 1 82 ? -8.414 17.062 17.094 1 97.5 82 THR A CA 1
ATOM 642 C C . THR A 1 82 ? -6.988 16.547 17.266 1 97.5 82 THR A C 1
ATOM 644 O O . THR A 1 82 ? -6.641 16.016 18.328 1 97.5 82 THR A O 1
ATOM 647 N N . LEU A 1 83 ? -6.145 16.797 16.281 1 98.06 83 LEU A N 1
ATOM 648 C CA . LEU A 1 83 ? -4.809 16.219 16.312 1 98.06 83 LEU A CA 1
ATOM 649 C C . LEU A 1 83 ? -3.916 16.953 17.312 1 98.06 83 LEU A C 1
ATOM 651 O O . LEU A 1 83 ? -3.115 16.328 18.016 1 98.06 83 LEU A O 1
ATOM 655 N N . GLY A 1 84 ? -4.039 18.297 17.266 1 97.69 84 GLY A N 1
ATOM 656 C CA . GLY A 1 84 ? -3.297 19.062 18.266 1 97.69 84 GLY A CA 1
ATOM 657 C C . GLY A 1 84 ? -3.547 18.594 19.688 1 97.69 84 GLY A C 1
ATOM 658 O O . GLY A 1 84 ? -2.611 18.484 20.484 1 97.69 84 GLY A O 1
ATOM 659 N N . GLU A 1 85 ? -4.789 18.344 20 1 97.06 85 GLU A N 1
ATOM 660 C CA . GLU A 1 85 ? -5.16 17.875 21.328 1 97.06 85 GLU A CA 1
ATOM 661 C C . GLU A 1 85 ? -4.668 16.453 21.562 1 97.06 85 GLU A C 1
ATOM 663 O O . GLU A 1 85 ? -4.133 16.141 22.641 1 97.06 85 GLU A O 1
ATOM 668 N N . ARG A 1 86 ? -4.77 15.57 20.625 1 96.81 86 ARG A N 1
ATOM 669 C CA . ARG A 1 86 ? -4.363 14.18 20.75 1 96.81 86 ARG A CA 1
ATOM 670 C C . ARG A 1 86 ? -2.877 14.062 21.062 1 96.81 86 ARG A C 1
ATOM 672 O O . ARG A 1 86 ? -2.469 13.211 21.844 1 96.81 86 ARG A O 1
ATOM 679 N N . TYR A 1 87 ? -2.098 14.977 20.438 1 97.94 87 TYR A N 1
ATOM 680 C CA . TYR A 1 87 ? -0.651 14.82 20.531 1 97.94 87 TYR A CA 1
ATOM 681 C C . TYR A 1 87 ? -0.052 15.852 21.484 1 97.94 87 TYR A C 1
ATOM 683 O O . TYR A 1 87 ? 1.163 16.062 21.484 1 97.94 87 TYR A O 1
ATOM 691 N N . LYS A 1 88 ? -0.869 16.484 22.266 1 96.38 88 LYS A N 1
ATOM 692 C CA . LYS A 1 88 ? -0.453 17.609 23.109 1 96.38 88 LYS A CA 1
ATOM 693 C C . LYS A 1 88 ? 0.719 17.219 24 1 96.38 88 LYS A C 1
ATOM 695 O O . LYS A 1 88 ? 1.61 18.031 24.25 1 96.38 88 LYS A O 1
ATOM 700 N N . ASP A 1 89 ? 0.809 15.984 24.438 1 96.5 89 ASP A N 1
ATOM 701 C CA . ASP A 1 89 ? 1.817 15.57 25.406 1 96.5 89 ASP A CA 1
ATOM 702 C C . ASP A 1 89 ? 2.934 14.773 24.734 1 96.5 89 ASP A C 1
ATOM 704 O O . ASP A 1 89 ? 3.816 14.242 25.406 1 96.5 89 ASP A O 1
ATOM 708 N N . ARG A 1 90 ? 2.848 14.609 23.406 1 96.62 90 ARG A N 1
ATOM 709 C CA . ARG A 1 90 ? 3.893 13.914 22.672 1 96.62 90 ARG A CA 1
ATOM 710 C C . ARG A 1 90 ? 4.941 14.891 22.156 1 96.62 90 ARG A C 1
ATOM 712 O O . ARG A 1 90 ? 4.602 15.938 21.594 1 96.62 90 ARG A O 1
ATOM 719 N N . SER A 1 91 ? 6.199 14.477 22.438 1 95.62 91 SER A N 1
ATOM 720 C CA . SER A 1 91 ? 7.293 15.344 22.016 1 95.62 91 SER A CA 1
ATOM 721 C C . SER A 1 91 ? 7.844 14.914 20.656 1 95.62 91 SER A C 1
ATOM 723 O O . SER A 1 91 ? 8.977 14.43 20.578 1 95.62 91 SER A O 1
ATOM 725 N N . GLY A 1 92 ? 7.152 14.875 19.781 1 96 92 GLY A N 1
ATOM 726 C CA . GLY A 1 92 ? 7.602 14.523 18.438 1 96 92 GLY A CA 1
ATOM 727 C C . GLY A 1 92 ? 7.25 13.094 18.047 1 96 92 GLY A C 1
ATOM 728 O O . GLY A 1 92 ? 6.645 12.367 18.828 1 96 92 GLY A O 1
ATOM 729 N N . GLY A 1 93 ? 7.613 12.727 16.797 1 95.94 93 GLY A N 1
ATOM 730 C CA . GLY A 1 93 ? 7.312 11.383 16.344 1 95.94 93 GLY A CA 1
ATOM 731 C C . GLY A 1 93 ? 5.828 11.125 16.156 1 95.94 93 GLY A C 1
ATOM 732 O O . GLY A 1 93 ? 5.293 10.148 16.672 1 95.94 93 GLY A O 1
ATOM 733 N N . TYR A 1 94 ? 5.188 11.922 15.406 1 98.38 94 TYR A N 1
ATOM 734 C CA . TYR A 1 94 ? 3.734 11.898 15.289 1 98.38 94 TYR A CA 1
ATOM 735 C C . TYR A 1 94 ? 3.299 10.945 14.18 1 98.38 94 TYR A C 1
ATOM 737 O O . TYR A 1 94 ? 2.129 10.555 14.109 1 98.38 94 TYR A O 1
ATOM 745 N N . SER A 1 95 ? 4.199 10.609 13.281 1 98.31 95 SER A N 1
ATOM 746 C CA . SER A 1 95 ? 3.879 9.75 12.141 1 98.31 95 SER A CA 1
ATOM 747 C C . SER A 1 95 ? 4.945 8.68 11.938 1 98.31 95 SER A C 1
ATOM 749 O O . SER A 1 95 ? 6.023 8.75 12.531 1 98.31 95 SER A O 1
ATOM 751 N N . ARG A 1 96 ? 4.566 7.668 11.203 1 97.75 96 ARG A N 1
ATOM 752 C CA . ARG A 1 96 ? 5.5 6.602 10.859 1 97.75 96 ARG A CA 1
ATOM 753 C C . ARG A 1 96 ? 5.336 6.172 9.406 1 97.75 96 ARG A C 1
ATOM 755 O O . ARG A 1 96 ? 4.234 6.227 8.859 1 97.75 96 ARG A O 1
ATOM 762 N N . VAL A 1 97 ? 6.477 5.871 8.859 1 97.38 97 VAL A N 1
ATOM 763 C CA . VAL A 1 97 ? 6.516 5.316 7.512 1 97.38 97 VAL A CA 1
ATOM 764 C C . VAL A 1 97 ? 6.844 3.826 7.574 1 97.38 97 VAL A C 1
ATOM 766 O O . VAL A 1 97 ? 7.879 3.436 8.117 1 97.38 97 VAL A O 1
ATOM 769 N N . LEU A 1 98 ? 5.945 3.014 7.012 1 94.56 98 LEU A N 1
ATOM 770 C CA . LEU A 1 98 ? 6.133 1.567 6.98 1 94.56 98 LEU A CA 1
ATOM 771 C C . LEU A 1 98 ? 6.262 1.069 5.543 1 94.56 98 LEU A C 1
ATOM 773 O O . LEU A 1 98 ? 5.379 1.308 4.719 1 94.56 98 LEU A O 1
ATOM 777 N N . LYS A 1 99 ? 7.301 0.438 5.328 1 90.69 99 LYS A N 1
ATOM 778 C CA . LYS A 1 99 ? 7.445 -0.159 4.004 1 90.69 99 LYS A CA 1
ATOM 779 C C . LYS A 1 99 ? 6.348 -1.187 3.742 1 90.69 99 LYS A C 1
ATOM 781 O O . LYS A 1 99 ? 6 -1.971 4.629 1 90.69 99 LYS A O 1
ATOM 786 N N . ALA A 1 100 ? 5.766 -1.125 2.557 1 90.38 100 ALA A N 1
ATOM 787 C CA . ALA A 1 100 ? 4.621 -1.98 2.254 1 90.38 100 ALA A CA 1
ATOM 788 C C . ALA A 1 100 ? 4.906 -2.873 1.05 1 90.38 100 ALA A C 1
ATOM 790 O O . ALA A 1 100 ? 3.986 -3.441 0.458 1 90.38 100 ALA A O 1
ATOM 791 N N . GLY A 1 101 ? 6.137 -2.93 0.598 1 88 101 GLY A N 1
ATOM 792 C CA . GLY A 1 101 ? 6.449 -3.758 -0.555 1 88 101 GLY A CA 1
ATOM 793 C C . GLY A 1 101 ? 6.535 -2.973 -1.85 1 88 101 GLY A C 1
ATOM 794 O O . GLY A 1 101 ? 6.969 -1.819 -1.854 1 88 101 GLY A O 1
ATOM 795 N N . PHE A 1 102 ? 6.137 -3.785 -3.004 1 91.06 102 PHE A N 1
ATOM 796 C CA . PHE A 1 102 ? 6.273 -3.191 -4.328 1 91.06 102 PHE A CA 1
ATOM 797 C C . PHE A 1 102 ? 4.953 -3.248 -5.086 1 91.06 102 PHE A C 1
ATOM 799 O O . PHE A 1 102 ? 4.238 -4.25 -5.02 1 91.06 102 PHE A O 1
ATOM 806 N N . ARG A 1 103 ? 4.68 -2.145 -5.699 1 93.06 103 ARG A N 1
ATOM 807 C CA . ARG A 1 103 ? 3.426 -2.047 -6.438 1 93.06 103 ARG A CA 1
ATOM 808 C C . ARG A 1 103 ? 3.422 -2.992 -7.637 1 93.06 103 ARG A C 1
ATOM 810 O O . ARG A 1 103 ? 4.43 -3.121 -8.336 1 93.06 103 ARG A O 1
ATOM 817 N N . TYR A 1 104 ? 2.262 -3.639 -7.77 1 90.5 104 TYR A N 1
ATOM 818 C CA . TYR A 1 104 ? 2.066 -4.43 -8.977 1 90.5 104 TYR A CA 1
ATOM 819 C C . TYR A 1 104 ? 2.154 -3.555 -10.227 1 90.5 104 TYR A C 1
ATOM 821 O O . TYR A 1 104 ? 1.531 -2.492 -10.289 1 90.5 104 TYR A O 1
ATOM 829 N N . GLY A 1 105 ? 2.877 -4.023 -11.18 1 88.44 105 GLY A N 1
ATOM 830 C CA . GLY A 1 105 ? 3.031 -3.285 -12.422 1 88.44 105 GLY A CA 1
ATOM 831 C C . GLY A 1 105 ? 4.434 -2.74 -12.617 1 88.44 105 GLY A C 1
ATOM 832 O O . GLY A 1 105 ? 5.281 -3.402 -13.219 1 88.44 105 GLY A O 1
ATOM 833 N N . ASP A 1 106 ? 4.715 -1.568 -11.984 1 88.19 106 ASP A N 1
ATOM 834 C CA . ASP A 1 106 ? 6 -0.927 -12.242 1 88.19 106 ASP A CA 1
ATOM 835 C C . ASP A 1 106 ? 6.996 -1.227 -11.125 1 88.19 106 ASP A C 1
ATOM 837 O O . ASP A 1 106 ? 8.125 -0.728 -11.141 1 88.19 106 ASP A O 1
ATOM 841 N N . ASN A 1 107 ? 6.566 -1.977 -10.133 1 89.75 107 ASN A N 1
ATOM 842 C CA . ASN A 1 107 ? 7.41 -2.451 -9.039 1 89.75 107 ASN A CA 1
ATOM 843 C C . ASN A 1 107 ? 8.008 -1.291 -8.242 1 89.75 107 ASN A C 1
ATOM 845 O O . ASN A 1 107 ? 9.133 -1.388 -7.746 1 89.75 107 ASN A O 1
ATOM 849 N N . ALA A 1 108 ? 7.301 -0.177 -8.211 1 92.62 108 ALA A N 1
ATOM 850 C CA . ALA A 1 108 ? 7.73 0.944 -7.379 1 92.62 108 ALA A CA 1
ATOM 851 C C . ALA A 1 108 ? 7.613 0.604 -5.898 1 92.62 108 ALA A C 1
ATOM 853 O O . ALA A 1 108 ? 6.633 -0.012 -5.469 1 92.62 108 ALA A O 1
ATOM 854 N N . PRO A 1 109 ? 8.617 0.978 -5.141 1 93.25 109 PRO A N 1
ATOM 855 C CA . PRO A 1 109 ? 8.5 0.752 -3.699 1 93.25 109 PRO A CA 1
ATOM 856 C C . PRO A 1 109 ? 7.379 1.573 -3.066 1 93.25 109 PRO A C 1
ATOM 858 O O . PRO A 1 109 ? 7.227 2.76 -3.371 1 93.25 109 PRO A O 1
ATOM 861 N N . MET A 1 110 ? 6.617 0.865 -2.277 1 95.06 110 MET A N 1
ATOM 862 C CA . MET A 1 110 ? 5.453 1.496 -1.666 1 95.06 110 MET A CA 1
ATOM 863 C C . MET A 1 110 ? 5.605 1.568 -0.15 1 95.06 110 MET A C 1
ATOM 865 O O . MET A 1 110 ? 6.41 0.841 0.433 1 95.06 110 MET A O 1
ATOM 869 N N . ALA A 1 111 ? 4.836 2.477 0.463 1 96.12 111 ALA A N 1
ATOM 870 C CA . ALA A 1 111 ? 4.832 2.633 1.915 1 96.12 111 ALA A CA 1
ATOM 871 C C . ALA A 1 111 ? 3.475 3.125 2.408 1 96.12 111 ALA A C 1
ATOM 873 O O . ALA A 1 111 ? 2.738 3.781 1.668 1 96.12 111 ALA A O 1
ATOM 874 N N . VAL A 1 112 ? 3.193 2.725 3.574 1 94.31 112 VAL A N 1
ATOM 875 C CA . VAL A 1 112 ? 2.119 3.33 4.355 1 94.31 112 VAL A CA 1
ATOM 876 C C . VAL A 1 112 ? 2.682 4.445 5.234 1 94.31 112 VAL A C 1
ATOM 878 O O . VAL A 1 112 ? 3.664 4.242 5.949 1 94.31 112 VAL A O 1
ATOM 881 N N . ILE A 1 113 ? 2.172 5.574 5.07 1 97.12 113 ILE A N 1
ATOM 882 C CA . ILE A 1 113 ? 2.453 6.621 6.047 1 97.12 113 ILE A CA 1
ATOM 883 C C . ILE A 1 113 ? 1.218 6.867 6.91 1 97.12 113 ILE A C 1
ATOM 885 O O . ILE A 1 113 ? 0.112 7.035 6.391 1 97.12 113 ILE A O 1
ATOM 889 N N . GLU A 1 114 ? 1.441 6.82 8.219 1 96.69 114 GLU A N 1
ATOM 890 C CA . GLU A 1 114 ? 0.301 6.91 9.125 1 96.69 114 GLU A CA 1
ATOM 891 C C . GLU A 1 114 ? 0.653 7.703 10.383 1 96.69 114 GLU A C 1
ATOM 893 O O . GLU A 1 114 ? 1.821 7.777 10.766 1 96.69 114 GLU A O 1
ATOM 898 N N . LEU A 1 115 ? -0.398 8.344 10.961 1 97.44 115 LEU A N 1
ATOM 899 C CA . LEU A 1 115 ? -0.228 8.992 12.258 1 97.44 115 LEU A CA 1
ATOM 900 C C . LEU A 1 115 ? -0.141 7.961 13.375 1 97.44 115 LEU A C 1
ATOM 902 O O . LEU A 1 115 ? -0.858 6.957 13.352 1 97.44 115 LEU A O 1
ATOM 906 N N . VAL A 1 116 ? 0.77 8.188 14.289 1 96.44 116 VAL A N 1
ATOM 907 C CA . VAL A 1 116 ? 0.866 7.328 15.461 1 96.44 116 VAL A CA 1
ATOM 908 C C . VAL A 1 116 ? -0.411 7.445 16.297 1 96.44 116 VAL A C 1
ATOM 910 O O . VAL A 1 116 ? -0.968 8.531 16.438 1 96.44 116 VAL A O 1
ATOM 913 N N . ASP A 1 117 ? -0.973 6.309 16.797 1 93.19 117 ASP A N 1
ATOM 914 C CA . ASP A 1 117 ? -2.203 6.262 17.594 1 93.19 117 ASP A CA 1
ATOM 915 C C . ASP A 1 117 ? -3.385 6.812 16.797 1 93.19 117 ASP A C 1
ATOM 917 O O . ASP A 1 117 ? -4.207 7.559 17.328 1 93.19 117 ASP A O 1
ATOM 921 N N . ARG A 1 118 ? -3.393 6.508 15.523 1 91.19 118 ARG A N 1
ATOM 922 C CA . ARG A 1 118 ? -4.441 7 14.641 1 91.19 118 ARG A CA 1
ATOM 923 C C . ARG A 1 118 ? -5.801 6.422 15.031 1 91.19 118 ARG A C 1
ATOM 925 O O . ARG A 1 118 ? -5.875 5.387 15.695 1 91.19 118 ARG A O 1
ATOM 932 N N . ASP A 1 119 ? -6.828 7.16 14.695 1 85.69 119 ASP A N 1
ATOM 933 C CA . ASP A 1 119 ? -8.203 6.68 14.789 1 85.69 119 ASP A CA 1
ATOM 934 C C . ASP A 1 119 ? -8.516 5.688 13.672 1 85.69 119 ASP A C 1
ATOM 936 O O . ASP A 1 119 ? -8.562 6.059 12.5 1 85.69 119 ASP A O 1
ATOM 940 N N . PRO A 1 120 ? -8.719 4.445 14.07 1 78 120 PRO A N 1
ATOM 941 C CA . PRO A 1 120 ? -8.953 3.443 13.023 1 78 120 PRO A CA 1
ATOM 942 C C . PRO A 1 120 ? -10.172 3.762 12.164 1 78 120 PRO A C 1
ATOM 944 O O . PRO A 1 120 ? -10.25 3.322 11.016 1 78 120 PRO A O 1
ATOM 947 N N . ASP A 1 121 ? -11.07 4.531 12.781 1 74.56 121 ASP A N 1
ATOM 948 C CA . ASP A 1 121 ? -12.305 4.84 12.062 1 74.56 121 ASP A CA 1
ATOM 949 C C . ASP A 1 121 ? -12.117 6.027 11.125 1 74.56 121 ASP A C 1
ATOM 951 O O . ASP A 1 121 ? -12.977 6.305 10.289 1 74.56 121 ASP A O 1
ATOM 955 N N . ALA A 1 122 ? -11.133 6.781 11.336 1 71.38 122 ALA A N 1
ATOM 956 C CA . ALA A 1 122 ? -10.875 7.906 10.438 1 71.38 122 ALA A CA 1
ATOM 957 C C . ALA A 1 122 ? -10.688 7.43 9 1 71.38 122 ALA A C 1
ATOM 959 O O . ALA A 1 122 ? -11.094 8.109 8.055 1 71.38 122 ALA A O 1
ATOM 960 N N . ARG A 1 123 ? -9.961 6.328 8.891 1 59.94 123 ARG A N 1
ATOM 961 C CA . ARG A 1 123 ? -9.719 5.742 7.578 1 59.94 123 ARG A CA 1
ATOM 962 C C . ARG A 1 123 ? -11.031 5.348 6.902 1 59.94 123 ARG A C 1
ATOM 964 O O . ARG A 1 123 ? -11.148 5.406 5.676 1 59.94 123 ARG A O 1
ATOM 971 N N . GLY A 1 124 ? -11.984 4.855 7.688 1 54.84 124 GLY A N 1
ATOM 972 C CA . GLY A 1 124 ? -13.148 4.09 7.285 1 54.84 124 GLY A CA 1
ATOM 973 C C . GLY A 1 124 ? -14.344 4.961 6.941 1 54.84 124 GLY A C 1
ATOM 974 O O . GLY A 1 124 ? -15.32 4.484 6.355 1 54.84 124 GLY A O 1
ATOM 975 N N . ALA A 1 125 ? -14.391 6.078 7.496 1 51.31 125 ALA A N 1
ATOM 976 C CA . ALA A 1 125 ? -15.703 6.684 7.312 1 51.31 125 ALA A CA 1
ATOM 977 C C . ALA A 1 125 ? -16.047 6.805 5.832 1 51.31 125 ALA A C 1
ATOM 979 O O . ALA A 1 125 ? -17.125 6.375 5.402 1 51.31 125 ALA A O 1
ATOM 980 N N . ASP A 1 126 ? -15.266 7.367 5.203 1 53.16 126 ASP A N 1
ATOM 981 C CA . ASP A 1 126 ? -15.594 7.492 3.785 1 53.16 126 ASP A CA 1
ATOM 982 C C . ASP A 1 126 ? -15.281 6.199 3.033 1 53.16 126 ASP A C 1
ATOM 984 O O . ASP A 1 126 ? -15.984 5.852 2.08 1 53.16 126 ASP A O 1
ATOM 988 N N . ASP A 1 127 ? -14.32 5.551 3.512 1 50.94 127 ASP A N 1
ATOM 989 C CA . ASP A 1 127 ? -13.883 4.309 2.881 1 50.94 127 ASP A CA 1
ATOM 990 C C . ASP A 1 127 ? -14.914 3.201 3.061 1 50.94 127 ASP A C 1
ATOM 992 O O . ASP A 1 127 ? -15.164 2.422 2.139 1 50.94 127 ASP A O 1
ATOM 996 N N . ARG A 1 128 ? -15.383 3.072 4.383 1 52.03 128 ARG A N 1
ATOM 997 C CA . ARG A 1 128 ? -16.484 2.131 4.598 1 52.03 128 ARG A CA 1
ATOM 998 C C . ARG A 1 128 ? -17.672 2.447 3.693 1 52.03 128 ARG A C 1
ATOM 1000 O O . ARG A 1 128 ? -18.281 1.541 3.127 1 52.03 128 ARG A O 1
ATOM 1007 N N . ALA A 1 129 ? -17.859 3.65 3.643 1 51.22 129 ALA A N 1
ATOM 1008 C CA . ALA A 1 129 ? -19 4.012 2.797 1 51.22 129 ALA A CA 1
ATOM 1009 C C . ALA A 1 129 ? -18.75 3.605 1.348 1 51.22 129 ALA A C 1
ATOM 1011 O O . ALA A 1 129 ? -19.656 3.08 0.684 1 51.22 129 ALA A O 1
ATOM 1012 N N . ARG A 1 130 ? -17.578 3.816 1.024 1 50.66 130 ARG A N 1
ATOM 1013 C CA . ARG A 1 130 ? -17.281 3.498 -0.367 1 50.66 130 ARG A CA 1
ATOM 1014 C C . ARG A 1 130 ? -17.094 1.996 -0.554 1 50.66 130 ARG A C 1
ATOM 1016 O O . ARG A 1 130 ? -17.578 1.416 -1.521 1 50.66 130 ARG A O 1
ATOM 1023 N N . ALA A 1 131 ? -16.281 1.397 0.369 1 52.34 131 ALA A N 1
ATOM 1024 C CA . ALA A 1 131 ? -16.094 -0.051 0.321 1 52.34 131 ALA A CA 1
ATOM 1025 C C . ALA A 1 131 ? -17.438 -0.776 0.436 1 52.34 131 ALA A C 1
ATOM 1027 O O . ALA A 1 131 ? -17.672 -1.759 -0.268 1 52.34 131 ALA A O 1
ATOM 1028 N N . GLU A 1 132 ? -18.234 -0.416 1.454 1 49.09 132 GLU A N 1
ATOM 1029 C CA . GLU A 1 132 ? -19.578 -0.984 1.576 1 49.09 132 GLU A CA 1
ATOM 1030 C C . GLU A 1 132 ? -20.391 -0.735 0.315 1 49.09 132 GLU A C 1
ATOM 1032 O O . GLU A 1 132 ? -21.172 -1.597 -0.107 1 49.09 132 GLU A O 1
ATOM 1037 N N . ALA A 1 133 ? -20.188 0.43 -0.168 1 51.03 133 ALA A N 1
ATOM 1038 C CA . ALA A 1 133 ? -20.906 0.727 -1.401 1 51.03 133 ALA A CA 1
ATOM 1039 C C . ALA A 1 133 ? -20.453 -0.19 -2.535 1 51.03 133 ALA A C 1
ATOM 1041 O O . ALA A 1 133 ? -21.281 -0.657 -3.326 1 51.03 133 ALA A O 1
ATOM 1042 N N . GLU A 1 134 ? -19.203 -0.403 -2.523 1 47.69 134 GLU A N 1
ATOM 1043 C CA . GLU A 1 134 ? -18.672 -1.282 -3.561 1 47.69 134 GLU A CA 1
ATOM 1044 C C . GLU A 1 134 ? -19.031 -2.74 -3.279 1 47.69 134 GLU A C 1
ATOM 1046 O O . GLU A 1 134 ? -19.359 -3.494 -4.199 1 47.69 134 GLU A O 1
ATOM 1051 N N . GLU A 1 135 ? -18.812 -3.158 -1.998 1 50.12 135 GLU A N 1
ATOM 1052 C CA . GLU A 1 135 ? -19.266 -4.492 -1.617 1 50.12 135 GLU A CA 1
ATOM 1053 C C . GLU A 1 135 ? -20.75 -4.664 -1.861 1 50.12 135 GLU A C 1
ATOM 1055 O O . GLU A 1 135 ? -21.203 -5.711 -2.334 1 50.12 135 GLU A O 1
ATOM 1060 N N . THR A 1 136 ? -21.547 -3.752 -1.421 1 50.53 136 THR A N 1
ATOM 1061 C CA . THR A 1 136 ? -22.984 -3.785 -1.661 1 50.53 136 THR A CA 1
ATOM 1062 C C . THR A 1 136 ? -23.281 -3.797 -3.158 1 50.53 136 THR A C 1
ATOM 1064 O O . THR A 1 136 ? -24.172 -4.523 -3.613 1 50.53 136 THR A O 1
ATOM 1067 N N . ALA A 1 137 ? -22.594 -2.91 -3.787 1 46 137 ALA A N 1
ATOM 1068 C CA . ALA A 1 137 ? -22.812 -2.914 -5.234 1 46 137 ALA A CA 1
ATOM 1069 C C . ALA A 1 137 ? -22.406 -4.25 -5.844 1 46 137 ALA A C 1
ATOM 1071 O O . ALA A 1 137 ? -23.016 -4.715 -6.805 1 46 137 ALA A O 1
ATOM 1072 N N . GLU A 1 138 ? -21.391 -4.75 -5.293 1 41.22 138 GLU A N 1
ATOM 1073 C CA . GLU A 1 138 ? -20.891 -6.039 -5.766 1 41.22 138 GLU A CA 1
ATOM 1074 C C . GLU A 1 138 ? -21.812 -7.18 -5.344 1 41.22 138 GLU A C 1
ATOM 1076 O O . GLU A 1 138 ? -22.016 -8.133 -6.105 1 41.22 138 GLU A O 1
ATOM 1081 N N . ASN A 1 139 ? -22.344 -7.195 -4.195 1 40.38 139 ASN A N 1
ATOM 1082 C CA . ASN A 1 139 ? -23.344 -8.172 -3.75 1 40.38 139 ASN A CA 1
ATOM 1083 C C . ASN A 1 139 ? -24.672 -7.977 -4.457 1 40.38 139 ASN A C 1
ATOM 1085 O O . ASN A 1 139 ? -25.484 -8.906 -4.539 1 40.38 139 ASN A O 1
ATOM 1089 N N . ALA A 1 140 ? -25.031 -6.914 -4.809 1 43.84 140 ALA A N 1
ATOM 1090 C CA . ALA A 1 140 ? -26.281 -6.664 -5.52 1 43.84 140 ALA A CA 1
ATOM 1091 C C . ALA A 1 140 ? -26.141 -6.988 -7.004 1 43.84 140 ALA A C 1
ATOM 1093 O O . ALA A 1 140 ? -27.141 -7.055 -7.73 1 43.84 140 ALA A O 1
ATOM 1094 N N . ALA A 1 141 ? -24.984 -6.992 -7.445 1 39.91 141 ALA A N 1
ATOM 1095 C CA . ALA A 1 141 ? -24.891 -7.379 -8.852 1 39.91 141 ALA A CA 1
ATOM 1096 C C . ALA A 1 141 ? -24.641 -8.875 -8.992 1 39.91 141 ALA A C 1
ATOM 1098 O O . ALA A 1 141 ? -23.781 -9.438 -8.32 1 39.91 141 ALA A O 1
ATOM 1099 N N . MET B 1 1 ? -24.875 -25.969 -16.516 1 38.75 1 MET B N 1
ATOM 1100 C CA . MET B 1 1 ? -23.625 -25.359 -16.078 1 38.75 1 MET B CA 1
ATOM 1101 C C . MET B 1 1 ? -23.906 -24.141 -15.195 1 38.75 1 MET B C 1
ATOM 1103 O O . MET B 1 1 ? -24.5 -23.172 -15.641 1 38.75 1 MET B O 1
ATOM 1107 N N . ARG B 1 2 ? -24.391 -24.25 -13.922 1 44.41 2 ARG B N 1
ATOM 1108 C CA . ARG B 1 2 ? -24.688 -23.109 -13.062 1 44.41 2 ARG B CA 1
ATOM 1109 C C . ARG B 1 2 ? -23.594 -22.047 -13.156 1 44.41 2 ARG B C 1
ATOM 1111 O O . ARG B 1 2 ? -22.406 -22.359 -13.102 1 44.41 2 ARG B O 1
ATOM 1118 N N . HIS B 1 3 ? -23.688 -21.141 -14.055 1 49.12 3 HIS B N 1
ATOM 1119 C CA . HIS B 1 3 ? -22.75 -20.031 -14.273 1 49.12 3 HIS B CA 1
ATOM 1120 C C . HIS B 1 3 ? -22.297 -19.438 -12.953 1 49.12 3 HIS B C 1
ATOM 1122 O O . HIS B 1 3 ? -23.109 -18.906 -12.188 1 49.12 3 HIS B O 1
ATOM 1128 N N . GLY B 1 4 ? -21.641 -20.141 -12.164 1 45.97 4 GLY B N 1
ATOM 1129 C CA . GLY B 1 4 ? -21.047 -19.812 -10.875 1 45.97 4 GLY B CA 1
ATOM 1130 C C . GLY B 1 4 ? -20.656 -18.344 -10.758 1 45.97 4 GLY B C 1
ATOM 1131 O O . GLY B 1 4 ? -20.641 -17.625 -11.75 1 45.97 4 GLY B O 1
ATOM 1132 N N . LYS B 1 5 ? -20.719 -17.844 -9.523 1 56.97 5 LYS B N 1
ATOM 1133 C CA . LYS B 1 5 ? -20.453 -16.469 -9.133 1 56.97 5 LYS B CA 1
ATOM 1134 C C . LYS B 1 5 ? -19.172 -15.945 -9.781 1 56.97 5 LYS B C 1
ATOM 1136 O O . LYS B 1 5 ? -18.109 -16.547 -9.625 1 56.97 5 LYS B O 1
ATOM 1141 N N . SER B 1 6 ? -19.328 -15.555 -11.039 1 64 6 SER B N 1
ATOM 1142 C CA . SER B 1 6 ? -18.219 -14.891 -11.719 1 64 6 SER B CA 1
ATOM 1143 C C . SER B 1 6 ? -17.547 -13.867 -10.805 1 64 6 SER B C 1
ATOM 1145 O O . SER B 1 6 ? -18.219 -13.172 -10.039 1 64 6 SER B O 1
ATOM 1147 N N . GLY B 1 7 ? -16.312 -14.164 -10.273 1 68.25 7 GLY B N 1
ATOM 1148 C CA . GLY B 1 7 ? -15.578 -13.188 -9.484 1 68.25 7 GLY B CA 1
ATOM 1149 C C . GLY B 1 7 ? -15.852 -11.758 -9.891 1 68.25 7 GLY B C 1
ATOM 1150 O O . GLY B 1 7 ? -16.719 -11.5 -10.727 1 68.25 7 GLY B O 1
ATOM 1151 N N . ARG B 1 8 ? -15.18 -10.883 -9.281 1 79.75 8 ARG B N 1
ATOM 1152 C CA . ARG B 1 8 ? -15.289 -9.469 -9.617 1 79.75 8 ARG B CA 1
ATOM 1153 C C . ARG B 1 8 ? -14.742 -9.188 -11.016 1 79.75 8 ARG B C 1
ATOM 1155 O O . ARG B 1 8 ? -13.688 -9.703 -11.383 1 79.75 8 ARG B O 1
ATOM 1162 N N . LYS B 1 9 ? -15.508 -8.438 -11.766 1 80.19 9 LYS B N 1
ATOM 1163 C CA . LYS B 1 9 ? -15.094 -8.133 -13.133 1 80.19 9 LYS B CA 1
ATOM 1164 C C . LYS B 1 9 ? -13.984 -7.086 -13.148 1 80.19 9 LYS B C 1
ATOM 1166 O O . LYS B 1 9 ? -13.234 -6.984 -14.117 1 80.19 9 LYS B O 1
ATOM 1171 N N . LEU B 1 10 ? -13.719 -6.297 -12.141 1 86.06 10 LEU B N 1
ATOM 1172 C CA . LEU B 1 10 ? -12.68 -5.293 -11.977 1 86.06 10 LEU B CA 1
ATOM 1173 C C . LEU B 1 10 ? -12.672 -4.316 -13.148 1 86.06 10 LEU B C 1
ATOM 1175 O O . LEU B 1 10 ? -11.617 -3.824 -13.547 1 86.06 10 LEU B O 1
ATOM 1179 N N . ASN B 1 11 ? -13.891 -4.086 -13.75 1 86.81 11 ASN B N 1
ATOM 1180 C CA . ASN B 1 11 ? -14.062 -3.17 -14.867 1 86.81 11 ASN B CA 1
ATOM 1181 C C . ASN B 1 11 ? -13.141 -3.531 -16.031 1 86.81 11 ASN B C 1
ATOM 1183 O O . ASN B 1 11 ? -12.523 -2.652 -16.641 1 86.81 11 ASN B O 1
ATOM 1187 N N . ARG B 1 12 ? -13 -4.859 -16.328 1 89.44 12 ARG B N 1
ATOM 1188 C CA . ARG B 1 12 ? -12.156 -5.379 -17.391 1 89.44 12 ARG B CA 1
ATOM 1189 C C . ARG B 1 12 ? -12.898 -6.41 -18.234 1 89.44 12 ARG B C 1
ATOM 1191 O O . ARG B 1 12 ? -13.852 -7.035 -17.75 1 89.44 12 ARG B O 1
ATOM 1198 N N . THR B 1 13 ? -12.398 -6.418 -19.469 1 92.44 13 THR B N 1
ATOM 1199 C CA . THR B 1 13 ? -12.867 -7.539 -20.281 1 92.44 13 THR B CA 1
ATOM 1200 C C . THR B 1 13 ? -12.297 -8.859 -19.766 1 92.44 13 THR B C 1
ATOM 1202 O O . THR B 1 13 ? -11.344 -8.859 -18.984 1 92.44 13 THR B O 1
ATOM 1205 N N . SER B 1 14 ? -12.906 -9.844 -20.234 1 92.94 14 SER B N 1
ATOM 1206 C CA . SER B 1 14 ? -12.469 -11.164 -19.797 1 92.94 14 SER B CA 1
ATOM 1207 C C . SER B 1 14 ? -11.016 -11.422 -20.188 1 92.94 14 SER B C 1
ATOM 1209 O O . SER B 1 14 ? -10.227 -11.93 -19.375 1 92.94 14 SER B O 1
ATOM 1211 N N . SER B 1 15 ? -10.719 -11.125 -21.391 1 94.81 15 SER B N 1
ATOM 1212 C CA . SER B 1 15 ? -9.359 -11.352 -21.859 1 94.81 15 SER B CA 1
ATOM 1213 C C . SER B 1 15 ? -8.352 -10.5 -21.078 1 94.81 15 SER B C 1
ATOM 1215 O O . SER B 1 15 ? -7.281 -10.984 -20.719 1 94.81 15 SER B O 1
ATOM 1217 N N . HIS B 1 16 ? -8.719 -9.305 -20.891 1 95.75 16 HIS B N 1
ATOM 1218 C CA . HIS B 1 16 ? -7.836 -8.422 -20.125 1 95.75 16 HIS B CA 1
ATOM 1219 C C . HIS B 1 16 ? -7.684 -8.898 -18.688 1 95.75 16 HIS B C 1
ATOM 1221 O O . HIS B 1 16 ? -6.59 -8.844 -18.125 1 95.75 16 HIS B O 1
ATOM 1227 N N . ARG B 1 17 ? -8.703 -9.328 -18.141 1 95.94 17 ARG B N 1
ATOM 1228 C CA . ARG B 1 17 ? -8.672 -9.812 -16.766 1 95.94 17 ARG B CA 1
ATOM 1229 C C . ARG B 1 17 ? -7.758 -11.031 -16.625 1 95.94 17 ARG B C 1
ATOM 1231 O O . ARG B 1 17 ? -6.973 -11.125 -15.688 1 95.94 17 ARG B O 1
ATOM 1238 N N . LYS B 1 18 ? -7.898 -11.875 -17.531 1 95.62 18 LYS B N 1
ATOM 1239 C CA . LYS B 1 18 ? -7.047 -13.062 -17.547 1 95.62 18 LYS B CA 1
ATOM 1240 C C . LYS B 1 18 ? -5.57 -12.68 -17.609 1 95.62 18 LYS B C 1
ATOM 1242 O O . LYS B 1 18 ? -4.746 -13.219 -16.859 1 95.62 18 LYS B O 1
ATOM 1247 N N . ALA B 1 19 ? -5.273 -11.789 -18.484 1 96.81 19 ALA B N 1
ATOM 1248 C CA . ALA B 1 19 ? -3.895 -11.328 -18.641 1 96.81 19 ALA B CA 1
ATOM 1249 C C . ALA B 1 19 ? -3.402 -10.633 -17.375 1 96.81 19 ALA B C 1
ATOM 1251 O O . ALA B 1 19 ? -2.262 -10.836 -16.953 1 96.81 19 ALA B O 1
ATOM 1252 N N . MET B 1 20 ? -4.258 -9.844 -16.828 1 96.31 20 MET B N 1
ATOM 1253 C CA . MET B 1 20 ? -3.902 -9.125 -15.617 1 96.31 20 MET B CA 1
ATOM 1254 C C . MET B 1 20 ? -3.549 -10.102 -14.492 1 96.31 20 MET B C 1
ATOM 1256 O O . MET B 1 20 ? -2.516 -9.945 -13.836 1 96.31 20 MET B O 1
ATOM 1260 N N . PHE B 1 21 ? -4.348 -11.133 -14.297 1 97.38 21 PHE B N 1
ATOM 1261 C CA . PHE B 1 21 ? -4.109 -12.062 -13.195 1 97.38 21 PHE B CA 1
ATOM 1262 C C . PHE B 1 21 ? -2.912 -12.953 -13.484 1 97.38 21 PHE B C 1
ATOM 1264 O O . PHE B 1 21 ? -2.191 -13.359 -12.57 1 97.38 21 PHE B O 1
ATOM 1271 N N . ALA B 1 22 ? -2.664 -13.203 -14.758 1 98.06 22 ALA B N 1
ATOM 1272 C CA . ALA B 1 22 ? -1.441 -13.914 -15.117 1 98.06 22 ALA B CA 1
ATOM 1273 C C . ALA B 1 22 ? -0.203 -13.125 -14.719 1 98.06 22 ALA B C 1
ATOM 1275 O O . ALA B 1 22 ? 0.706 -13.656 -14.078 1 98.06 22 ALA B O 1
ATOM 1276 N N . ASN B 1 23 ? -0.255 -11.883 -15.062 1 97.12 23 ASN B N 1
ATOM 1277 C CA . ASN B 1 23 ? 0.864 -11.008 -14.734 1 97.12 23 ASN B CA 1
ATOM 1278 C C . ASN B 1 23 ? 1.004 -10.812 -13.234 1 97.12 23 ASN B C 1
ATOM 1280 O O . ASN B 1 23 ? 2.117 -10.773 -12.703 1 97.12 23 ASN B O 1
ATOM 1284 N N . MET B 1 24 ? -0.084 -10.695 -12.586 1 97.44 24 MET B N 1
ATOM 1285 C CA . MET B 1 24 ? -0.066 -10.508 -11.133 1 97.44 24 MET B CA 1
ATOM 1286 C C . MET B 1 24 ? 0.486 -11.742 -10.438 1 97.44 24 MET B C 1
ATOM 1288 O O . MET B 1 24 ? 1.261 -11.633 -9.484 1 97.44 24 MET B O 1
ATOM 1292 N N . ALA B 1 25 ? 0.048 -12.875 -10.906 1 98.31 25 ALA B N 1
ATOM 1293 C CA . ALA B 1 25 ? 0.565 -14.125 -10.352 1 98.31 25 ALA B CA 1
ATOM 1294 C C . ALA B 1 25 ? 2.08 -14.211 -10.516 1 98.31 25 ALA B C 1
ATOM 1296 O O . ALA B 1 25 ? 2.795 -14.555 -9.57 1 98.31 25 ALA B O 1
ATOM 1297 N N . ALA B 1 26 ? 2.52 -13.859 -11.68 1 97.81 26 ALA B N 1
ATOM 1298 C CA . ALA B 1 26 ? 3.959 -13.875 -11.922 1 97.81 26 ALA B CA 1
ATOM 1299 C C . ALA B 1 26 ? 4.691 -12.93 -10.977 1 97.81 26 ALA B C 1
ATOM 1301 O O . ALA B 1 26 ? 5.715 -13.297 -10.391 1 97.81 26 ALA B O 1
ATOM 1302 N N . SER B 1 27 ? 4.184 -11.758 -10.812 1 96.5 27 SER B N 1
ATOM 1303 C CA . SER B 1 27 ? 4.789 -10.773 -9.922 1 96.5 27 SER B CA 1
ATOM 1304 C C . SER B 1 27 ? 4.805 -11.266 -8.477 1 96.5 27 SER B C 1
ATOM 1306 O O . SER B 1 27 ? 5.801 -11.102 -7.773 1 96.5 27 SER B O 1
ATOM 1308 N N . LEU B 1 28 ? 3.727 -11.844 -8.07 1 96.81 28 LEU B N 1
ATOM 1309 C CA . LEU B 1 28 ? 3.609 -12.32 -6.691 1 96.81 28 LEU B CA 1
ATOM 1310 C C . LEU B 1 28 ? 4.551 -13.484 -6.438 1 96.81 28 LEU B C 1
ATOM 1312 O O . LEU B 1 28 ? 5.133 -13.594 -5.355 1 96.81 28 LEU B O 1
ATOM 1316 N N . ILE B 1 29 ? 4.656 -14.312 -7.379 1 97.12 29 ILE B N 1
ATOM 1317 C CA . ILE B 1 29 ? 5.605 -15.414 -7.25 1 97.12 29 ILE B CA 1
ATOM 1318 C C . ILE B 1 29 ? 7.027 -14.867 -7.199 1 97.12 29 ILE B C 1
ATOM 1320 O O . ILE B 1 29 ? 7.84 -15.297 -6.379 1 97.12 29 ILE B O 1
ATOM 1324 N N . LYS B 1 30 ? 7.312 -13.883 -8.008 1 94.88 30 LYS B N 1
ATOM 1325 C CA . LYS B 1 30 ? 8.648 -13.297 -8.086 1 94.88 30 LYS B CA 1
ATOM 1326 C C . LYS B 1 30 ? 9.023 -12.602 -6.785 1 94.88 30 LYS B C 1
ATOM 1328 O O . LYS B 1 30 ? 10.086 -12.867 -6.223 1 94.88 30 LYS B O 1
ATOM 1333 N N . HIS B 1 31 ? 8.125 -11.797 -6.254 1 93 31 HIS B N 1
ATOM 1334 C CA . HIS B 1 31 ? 8.453 -10.906 -5.145 1 93 31 HIS B CA 1
ATOM 1335 C C . HIS B 1 31 ? 7.891 -11.445 -3.83 1 93 31 HIS B C 1
ATOM 1337 O O . HIS B 1 31 ? 8.266 -10.977 -2.754 1 93 31 HIS B O 1
ATOM 1343 N N . GLU B 1 32 ? 6.945 -12.352 -3.953 1 96.12 32 GLU B N 1
ATOM 1344 C CA . GLU B 1 32 ? 6.258 -13.031 -2.861 1 96.12 32 GLU B CA 1
ATOM 1345 C C . GLU B 1 32 ? 5.441 -12.047 -2.027 1 96.12 32 GLU B C 1
ATOM 1347 O O . GLU B 1 32 ? 4.855 -12.422 -1.011 1 96.12 32 GLU B O 1
ATOM 1352 N N . GLN B 1 33 ? 5.461 -10.789 -2.498 1 94.56 33 GLN B N 1
ATOM 1353 C CA . GLN B 1 33 ? 4.637 -9.727 -1.93 1 94.56 33 GLN B CA 1
ATOM 1354 C C . GLN B 1 33 ? 4.395 -8.609 -2.945 1 94.56 33 GLN B C 1
ATOM 1356 O O . GLN B 1 33 ? 5.328 -8.164 -3.621 1 94.56 33 GLN B O 1
ATOM 1361 N N . ILE B 1 34 ? 3.172 -8.211 -3.074 1 95.25 34 ILE B N 1
ATOM 1362 C CA . ILE B 1 34 ? 2.881 -7.062 -3.928 1 95.25 34 ILE B CA 1
ATOM 1363 C C . ILE B 1 34 ? 1.765 -6.227 -3.307 1 95.25 34 ILE B C 1
ATOM 1365 O O . ILE B 1 34 ? 0.982 -6.727 -2.496 1 95.25 34 ILE B O 1
ATOM 1369 N N . VAL B 1 35 ? 1.762 -4.965 -3.691 1 95.75 35 VAL B N 1
ATOM 1370 C CA . VAL B 1 35 ? 0.714 -4.039 -3.277 1 95.75 35 VAL B CA 1
ATOM 1371 C C . VAL B 1 35 ? -0.209 -3.74 -4.457 1 95.75 35 VAL B C 1
ATOM 1373 O O . VAL B 1 35 ? 0.259 -3.441 -5.559 1 95.75 35 VAL B O 1
ATOM 1376 N N . THR B 1 36 ? -1.479 -3.896 -4.23 1 96.38 36 THR B N 1
ATOM 1377 C CA . THR B 1 36 ? -2.49 -3.602 -5.238 1 96.38 36 THR B CA 1
ATOM 1378 C C . THR B 1 36 ? -3.807 -3.191 -4.582 1 96.38 36 THR B C 1
ATOM 1380 O O . THR B 1 36 ? -3.873 -3.037 -3.359 1 96.38 36 THR B O 1
ATOM 1383 N N . THR B 1 37 ? -4.766 -2.885 -5.344 1 95.81 37 THR B N 1
ATOM 1384 C CA . THR B 1 37 ? -6.055 -2.527 -4.77 1 95.81 37 THR B CA 1
ATOM 1385 C C . THR B 1 37 ? -6.684 -3.725 -4.062 1 95.81 37 THR B C 1
ATOM 1387 O O . THR B 1 37 ? -6.441 -4.875 -4.438 1 95.81 37 THR B O 1
ATOM 1390 N N . LEU B 1 38 ? -7.484 -3.463 -3.102 1 95.44 38 LEU B N 1
ATOM 1391 C CA . LEU B 1 38 ? -8.086 -4.5 -2.273 1 95.44 38 LEU B CA 1
ATOM 1392 C C . LEU B 1 38 ? -8.93 -5.453 -3.117 1 95.44 38 LEU B C 1
ATOM 1394 O O . LEU B 1 38 ? -8.805 -6.672 -2.99 1 95.44 38 LEU B O 1
ATOM 1398 N N . PRO B 1 39 ? -9.734 -4.98 -4.012 1 96.19 39 PRO B N 1
ATOM 1399 C CA . PRO B 1 39 ? -10.516 -5.922 -4.82 1 96.19 39 PRO B CA 1
ATOM 1400 C C . PRO B 1 39 ? -9.641 -6.855 -5.652 1 96.19 39 PRO B C 1
ATOM 1402 O O . PRO B 1 39 ? -9.914 -8.055 -5.738 1 96.19 39 PRO B O 1
ATOM 1405 N N . LYS B 1 40 ? -8.609 -6.324 -6.184 1 96.94 40 LYS B N 1
ATOM 1406 C CA . LYS B 1 40 ? -7.711 -7.16 -6.977 1 96.94 40 LYS B CA 1
ATOM 1407 C C . LYS B 1 40 ? -7.008 -8.195 -6.102 1 96.94 40 LYS B C 1
ATOM 1409 O O . LYS B 1 40 ? -6.844 -9.344 -6.508 1 96.94 40 LYS B O 1
ATOM 1414 N N . ALA B 1 41 ? -6.594 -7.723 -4.984 1 98 41 ALA B N 1
ATOM 1415 C CA . ALA B 1 41 ? -5.922 -8.625 -4.059 1 98 41 ALA B CA 1
ATOM 1416 C C . ALA B 1 41 ? -6.836 -9.789 -3.662 1 98 41 ALA B C 1
ATOM 1418 O O . ALA B 1 41 ? -6.406 -10.938 -3.627 1 98 41 ALA B O 1
ATOM 1419 N N . LYS B 1 42 ? -8.008 -9.469 -3.381 1 97.69 42 LYS B N 1
ATOM 1420 C CA . LYS B 1 42 ? -8.969 -10.484 -2.969 1 97.69 42 LYS B CA 1
ATOM 1421 C C . LYS B 1 42 ? -9.227 -11.484 -4.09 1 97.69 42 LYS B C 1
ATOM 1423 O O . LYS B 1 42 ? -9.383 -12.68 -3.838 1 97.69 42 LYS B O 1
ATOM 1428 N N . GLU B 1 43 ? -9.32 -11.023 -5.297 1 97.62 43 GLU B N 1
ATOM 1429 C CA . GLU B 1 43 ? -9.508 -11.914 -6.438 1 97.62 43 GLU B CA 1
ATOM 1430 C C . GLU B 1 43 ? -8.258 -12.75 -6.691 1 97.62 43 GLU B C 1
ATOM 1432 O O . GLU B 1 43 ? -8.344 -13.891 -7.145 1 97.62 43 GLU B O 1
ATOM 1437 N N . MET B 1 44 ? -7.219 -12.211 -6.406 1 98 44 MET B N 1
ATOM 1438 C CA . MET B 1 44 ? -5.949 -12.883 -6.676 1 98 44 MET B CA 1
ATOM 1439 C C . MET B 1 44 ? -5.711 -14.016 -5.68 1 98 44 MET B C 1
ATOM 1441 O O . MET B 1 44 ? -5.09 -15.023 -6.02 1 98 44 MET B O 1
ATOM 1445 N N . LYS B 1 45 ? -6.184 -13.906 -4.488 1 98.38 45 LYS B N 1
ATOM 1446 C CA . LYS B 1 45 ? -5.879 -14.844 -3.412 1 98.38 45 LYS B CA 1
ATOM 1447 C C . LYS B 1 45 ? -6.23 -16.281 -3.814 1 98.38 45 LYS B C 1
ATOM 1449 O O . LYS B 1 45 ? -5.379 -17.172 -3.766 1 98.38 45 LYS B O 1
ATOM 1454 N N . PRO B 1 46 ? -7.457 -16.484 -4.25 1 98 46 PRO B N 1
ATOM 1455 C CA . PRO B 1 46 ? -7.738 -17.875 -4.621 1 98 46 PRO B CA 1
ATOM 1456 C C . PRO B 1 46 ? -6.926 -18.344 -5.824 1 98 46 PRO B C 1
ATOM 1458 O O . PRO B 1 46 ? -6.617 -19.531 -5.945 1 98 46 PRO B O 1
ATOM 1461 N N . ILE B 1 47 ? -6.57 -17.5 -6.691 1 98.12 47 ILE B N 1
ATOM 1462 C CA . ILE B 1 47 ? -5.812 -17.859 -7.887 1 98.12 47 ILE B CA 1
ATOM 1463 C C . ILE B 1 47 ? -4.41 -18.328 -7.492 1 98.12 47 ILE B C 1
ATOM 1465 O O . ILE B 1 47 ? -3.967 -19.391 -7.898 1 98.12 47 ILE B O 1
ATOM 1469 N N . ILE B 1 48 ? -3.762 -17.547 -6.656 1 98.62 48 ILE B N 1
ATOM 1470 C CA . ILE B 1 48 ? -2.391 -17.875 -6.277 1 98.62 48 ILE B CA 1
ATOM 1471 C C . ILE B 1 48 ? -2.383 -19.125 -5.402 1 98.62 48 ILE B C 1
ATOM 1473 O O . ILE B 1 48 ? -1.457 -19.938 -5.48 1 98.62 48 ILE B O 1
ATOM 1477 N N . ASP B 1 49 ? -3.365 -19.266 -4.566 1 98.5 49 ASP B N 1
ATOM 1478 C CA . ASP B 1 49 ? -3.449 -20.469 -3.734 1 98.5 49 ASP B CA 1
ATOM 1479 C C . ASP B 1 49 ? -3.574 -21.719 -4.59 1 98.5 49 ASP B C 1
ATOM 1481 O O . ASP B 1 49 ? -2.955 -22.75 -4.293 1 98.5 49 ASP B O 1
ATOM 1485 N N . LYS B 1 50 ? -4.355 -21.609 -5.609 1 98.25 50 LYS B N 1
ATOM 1486 C CA . LYS B 1 50 ? -4.5 -22.734 -6.535 1 98.25 50 LYS B CA 1
ATOM 1487 C C . LYS B 1 50 ? -3.186 -23.016 -7.254 1 98.25 50 LYS B C 1
ATOM 1489 O O . LYS B 1 50 ? -2.832 -24.188 -7.465 1 98.25 50 LYS B O 1
ATOM 1494 N N . LEU B 1 51 ? -2.584 -22.016 -7.645 1 98.69 51 LEU B N 1
ATOM 1495 C CA . LEU B 1 51 ? -1.315 -22.172 -8.344 1 98.69 51 LEU B CA 1
ATOM 1496 C C . LEU B 1 51 ? -0.279 -22.844 -7.453 1 98.69 51 LEU B C 1
ATOM 1498 O O . LEU B 1 51 ? 0.472 -23.719 -7.91 1 98.69 51 LEU B O 1
ATOM 1502 N N . ILE B 1 52 ? -0.218 -22.469 -6.227 1 98.62 52 ILE B N 1
ATOM 1503 C CA . ILE B 1 52 ? 0.727 -23.078 -5.297 1 98.62 52 ILE B CA 1
ATOM 1504 C C . ILE B 1 52 ? 0.362 -24.547 -5.086 1 98.62 52 ILE B C 1
ATOM 1506 O O . ILE B 1 52 ? 1.244 -25.406 -4.988 1 98.62 52 ILE B O 1
ATOM 1510 N N . THR B 1 53 ? -0.894 -24.828 -5.004 1 98.38 53 THR B N 1
ATOM 1511 C CA . THR B 1 53 ? -1.338 -26.219 -4.93 1 98.38 53 THR B CA 1
ATOM 1512 C C . THR B 1 53 ? -0.829 -27.016 -6.129 1 98.38 53 THR B C 1
ATOM 1514 O O . THR B 1 53 ? -0.383 -28.156 -5.977 1 98.38 53 THR B O 1
ATOM 1517 N N . LEU B 1 54 ? -0.916 -26.484 -7.348 1 98.25 54 LEU B N 1
ATOM 1518 C CA . LEU B 1 54 ? -0.346 -27.125 -8.523 1 98.25 54 LEU B CA 1
ATOM 1519 C C . LEU B 1 54 ? 1.149 -27.359 -8.344 1 98.25 54 LEU B C 1
ATOM 1521 O O . LEU B 1 54 ? 1.656 -28.438 -8.68 1 98.25 54 LEU B O 1
ATOM 1525 N N . GLY B 1 55 ? 1.804 -26.344 -7.844 1 98.25 55 GLY B N 1
ATOM 1526 C CA . GLY B 1 55 ? 3.23 -26.453 -7.59 1 98.25 55 GLY B CA 1
ATOM 1527 C C . GLY B 1 55 ? 3.58 -27.609 -6.672 1 98.25 55 GLY B C 1
ATOM 1528 O O . GLY B 1 55 ? 4.57 -28.312 -6.898 1 98.25 55 GLY B O 1
ATOM 1529 N N . LYS B 1 56 ? 2.787 -27.859 -5.719 1 97.81 56 LYS B N 1
ATOM 1530 C CA . LYS B 1 56 ? 2.986 -28.922 -4.742 1 97.81 56 LYS B CA 1
ATOM 1531 C C . LYS B 1 56 ? 2.807 -30.297 -5.387 1 97.81 56 LYS B C 1
ATOM 1533 O O . LYS B 1 56 ? 3.445 -31.266 -4.973 1 97.81 56 LYS B O 1
ATOM 1538 N N . ARG B 1 57 ? 1.888 -30.406 -6.262 1 96.56 57 ARG B N 1
ATOM 1539 C CA . ARG B 1 57 ? 1.656 -31.672 -6.957 1 96.56 57 ARG B CA 1
ATOM 1540 C C . ARG B 1 57 ? 2.895 -32.094 -7.734 1 96.56 57 ARG B C 1
ATOM 1542 O O . ARG B 1 57 ? 3.279 -33.281 -7.695 1 96.56 57 ARG B O 1
ATOM 1549 N N . GLY B 1 58 ? 3.486 -31.188 -8.555 1 94.44 58 GLY B N 1
ATOM 1550 C CA . GLY B 1 58 ? 4.805 -31.375 -9.133 1 94.44 58 GLY B CA 1
ATOM 1551 C C . GLY B 1 58 ? 4.793 -32.219 -10.391 1 94.44 58 GLY B C 1
ATOM 1552 O O . GLY B 1 58 ? 5.836 -32.469 -11 1 94.44 58 GLY B O 1
ATOM 1553 N N . ASP B 1 59 ? 3.652 -32.719 -10.766 1 96.62 59 ASP B N 1
ATOM 1554 C CA . ASP B 1 59 ? 3.613 -33.594 -11.953 1 96.62 59 ASP B CA 1
ATOM 1555 C C . ASP B 1 59 ? 3.523 -32.75 -13.227 1 96.62 59 ASP B C 1
ATOM 1557 O O . ASP B 1 59 ? 3.277 -31.531 -13.164 1 96.62 59 ASP B O 1
ATOM 1561 N N . LEU B 1 60 ? 3.652 -33.406 -14.352 1 97.25 60 LEU B N 1
ATOM 1562 C CA . LEU B 1 60 ? 3.721 -32.719 -15.648 1 97.25 60 LEU B CA 1
ATOM 1563 C C . LEU B 1 60 ? 2.395 -32.062 -15.984 1 97.25 60 LEU B C 1
ATOM 1565 O O . LEU B 1 60 ? 2.377 -30.969 -16.578 1 97.25 60 LEU B O 1
ATOM 1569 N N . HIS B 1 61 ? 1.332 -32.75 -15.656 1 98.19 61 HIS B N 1
ATOM 1570 C CA . HIS B 1 61 ? 0.022 -32.156 -15.914 1 98.19 61 HIS B CA 1
ATOM 1571 C C . HIS B 1 61 ? -0.152 -30.844 -15.164 1 98.19 61 HIS B C 1
ATOM 1573 O O . HIS B 1 61 ? -0.617 -29.859 -15.734 1 98.19 61 HIS B O 1
ATOM 1579 N N . ALA B 1 62 ? 0.239 -30.828 -13.93 1 98.44 62 ALA B N 1
ATOM 1580 C CA . ALA B 1 62 ? 0.167 -29.625 -13.109 1 98.44 62 ALA B CA 1
ATOM 1581 C C . ALA B 1 62 ? 1.044 -28.516 -13.688 1 98.44 62 ALA B C 1
ATOM 1583 O O . ALA B 1 62 ? 0.648 -27.344 -13.703 1 98.44 62 ALA B O 1
ATOM 1584 N N . ARG B 1 63 ? 2.158 -28.875 -14.117 1 98 63 ARG B N 1
ATOM 1585 C CA . ARG B 1 63 ? 3.082 -27.891 -14.688 1 98 63 ARG B CA 1
ATOM 1586 C C . ARG B 1 63 ? 2.496 -27.25 -15.938 1 98 63 ARG B C 1
ATOM 1588 O O . ARG B 1 63 ? 2.619 -26.031 -16.125 1 98 63 ARG B O 1
ATOM 1595 N N . ARG B 1 64 ? 1.929 -28 -16.797 1 97.75 64 ARG B N 1
ATOM 1596 C CA . ARG B 1 64 ? 1.318 -27.484 -18.016 1 97.75 64 ARG B CA 1
ATOM 1597 C C . ARG B 1 64 ? 0.163 -26.547 -17.688 1 97.75 64 ARG B C 1
ATOM 1599 O O . ARG B 1 64 ? -0.017 -25.516 -18.359 1 97.75 64 ARG B O 1
ATOM 1606 N N . GLN B 1 65 ? -0.58 -26.906 -16.703 1 98.31 65 GLN B N 1
ATOM 1607 C CA . GLN B 1 65 ? -1.66 -26.031 -16.25 1 98.31 65 GLN B CA 1
ATOM 1608 C C . GLN B 1 65 ? -1.12 -24.688 -15.773 1 98.31 65 GLN B C 1
ATOM 1610 O O . GLN B 1 65 ? -1.67 -23.641 -16.109 1 98.31 65 GLN B O 1
ATOM 1615 N N . ALA B 1 66 ? -0.068 -24.734 -14.992 1 98.69 66 ALA B N 1
ATOM 1616 C CA . ALA B 1 66 ? 0.541 -23.516 -14.477 1 98.69 66 ALA B CA 1
ATOM 1617 C C . ALA B 1 66 ? 1.099 -22.656 -15.609 1 98.69 66 ALA B C 1
ATOM 1619 O O . ALA B 1 66 ? 0.967 -21.438 -15.586 1 98.69 66 ALA B O 1
ATOM 1620 N N . ILE B 1 67 ? 1.706 -23.25 -16.578 1 98.12 67 ILE B N 1
ATOM 1621 C CA . ILE B 1 67 ? 2.262 -22.531 -17.719 1 98.12 67 ILE B CA 1
ATOM 1622 C C . ILE B 1 67 ? 1.146 -21.812 -18.469 1 98.12 67 ILE B C 1
ATOM 1624 O O . ILE B 1 67 ? 1.307 -20.656 -18.875 1 98.12 67 ILE B O 1
ATOM 1628 N N . SER B 1 68 ? 0.043 -22.453 -18.594 1 97.56 68 SER B N 1
ATOM 1629 C CA . SER B 1 68 ? -1.095 -21.875 -19.312 1 97.56 68 SER B CA 1
ATOM 1630 C C . SER B 1 68 ? -1.658 -20.672 -18.562 1 97.56 68 SER B C 1
ATOM 1632 O O . SER B 1 68 ? -2.158 -19.719 -19.188 1 97.56 68 SER B O 1
ATOM 1634 N N . GLN B 1 69 ? -1.511 -20.625 -17.328 1 97.75 69 GLN B N 1
ATOM 1635 C CA . GLN B 1 69 ? -2.121 -19.578 -16.516 1 97.75 69 GLN B CA 1
ATOM 1636 C C . GLN B 1 69 ? -1.156 -18.406 -16.312 1 97.75 69 GLN B C 1
ATOM 1638 O O . GLN B 1 69 ? -1.555 -17.25 -16.391 1 97.75 69 GLN B O 1
ATOM 1643 N N . ILE B 1 70 ? 0.068 -18.578 -16.016 1 97.5 70 ILE B N 1
ATOM 1644 C CA . ILE B 1 70 ? 1.028 -17.562 -15.625 1 97.5 70 ILE B CA 1
ATOM 1645 C C . ILE B 1 70 ? 1.729 -17 -16.859 1 97.5 70 ILE B C 1
ATOM 1647 O O . ILE B 1 70 ? 1.955 -15.789 -16.953 1 97.5 70 ILE B O 1
ATOM 1651 N N . ARG B 1 71 ? 2.039 -17.875 -17.781 1 94.94 71 ARG B N 1
ATOM 1652 C CA . ARG B 1 71 ? 2.689 -17.531 -19.047 1 94.94 71 ARG B CA 1
ATOM 1653 C C . ARG B 1 71 ? 4.078 -16.953 -18.797 1 94.94 71 ARG B C 1
ATOM 1655 O O . ARG B 1 71 ? 4.461 -15.961 -19.422 1 94.94 71 ARG B O 1
ATOM 1662 N N . ASP B 1 72 ? 4.762 -17.297 -17.828 1 96.94 72 ASP B N 1
ATOM 1663 C CA . ASP B 1 72 ? 6.129 -16.969 -17.438 1 96.94 72 ASP B CA 1
ATOM 1664 C C . ASP B 1 72 ? 6.859 -18.219 -16.922 1 96.94 72 ASP B C 1
ATOM 1666 O O . ASP B 1 72 ? 6.664 -18.625 -15.781 1 96.94 72 ASP B O 1
ATOM 1670 N N . THR B 1 73 ? 7.738 -18.766 -17.75 1 96.81 73 THR B N 1
ATOM 1671 C CA . THR B 1 73 ? 8.336 -20.078 -17.484 1 96.81 73 THR B CA 1
ATOM 1672 C C . THR B 1 73 ? 9.266 -20.016 -16.281 1 96.81 73 THR B C 1
ATOM 1674 O O . THR B 1 73 ? 9.383 -20.984 -15.523 1 96.81 73 THR B O 1
ATOM 1677 N N . ALA B 1 74 ? 9.922 -18.906 -16.125 1 97.81 74 ALA B N 1
ATOM 1678 C CA . ALA B 1 74 ? 10.805 -18.75 -14.969 1 97.81 74 ALA B CA 1
ATOM 1679 C C . ALA B 1 74 ? 10.016 -18.766 -13.664 1 97.81 74 ALA B C 1
ATOM 1681 O O . ALA B 1 74 ? 10.445 -19.375 -12.672 1 97.81 74 ALA B O 1
ATOM 1682 N N . MET B 1 75 ? 8.852 -18.141 -13.703 1 97.94 75 MET B N 1
ATOM 1683 C CA . MET B 1 75 ? 8.023 -18.094 -12.508 1 97.94 75 MET B CA 1
ATOM 1684 C C . MET B 1 75 ? 7.359 -19.453 -12.258 1 97.94 75 MET B C 1
ATOM 1686 O O . MET B 1 75 ? 7.141 -19.828 -11.102 1 97.94 75 MET B O 1
ATOM 1690 N N . VAL B 1 76 ? 7.09 -20.141 -13.336 1 98.69 76 VAL B N 1
ATOM 1691 C CA . VA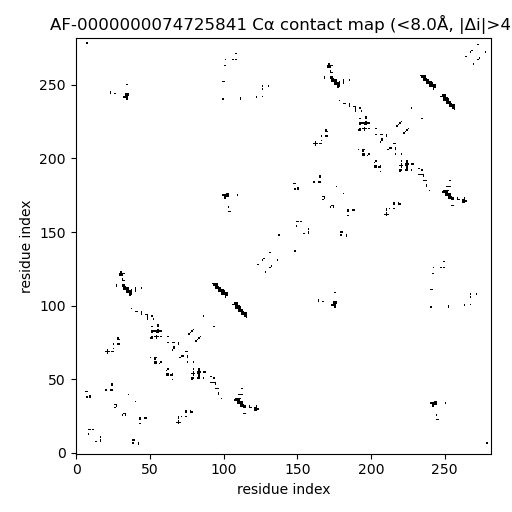L B 1 76 ? 6.586 -21.5 -13.172 1 98.69 76 VAL B CA 1
ATOM 1692 C C . VAL B 1 76 ? 7.656 -22.375 -12.531 1 98.69 76 VAL B C 1
ATOM 1694 O O . VAL B 1 76 ? 7.359 -23.172 -11.648 1 98.69 76 VAL B O 1
ATOM 1697 N N . ALA B 1 77 ? 8.859 -22.219 -12.969 1 98.31 77 ALA B N 1
ATOM 1698 C CA . ALA B 1 77 ? 9.945 -22.984 -12.367 1 98.31 77 ALA B CA 1
ATOM 1699 C C . ALA B 1 77 ? 10.062 -22.688 -10.875 1 98.31 77 ALA B C 1
ATOM 1701 O O . ALA B 1 77 ? 10.164 -23.609 -10.062 1 98.31 77 ALA B O 1
ATOM 1702 N N . LYS B 1 78 ? 10.008 -21.422 -10.531 1 97.75 78 LYS B N 1
ATOM 1703 C CA . LYS B 1 78 ? 10.07 -21.062 -9.117 1 97.75 78 LYS B CA 1
ATOM 1704 C C . LYS B 1 78 ? 8.883 -21.609 -8.352 1 97.75 78 LYS B C 1
ATOM 1706 O O . LYS B 1 78 ? 9.023 -22.047 -7.203 1 97.75 78 LYS B O 1
ATOM 1711 N N . LEU B 1 79 ? 7.746 -21.594 -8.938 1 98.56 79 LEU B N 1
ATOM 1712 C CA . LEU B 1 79 ? 6.531 -22.125 -8.328 1 98.56 79 LEU B CA 1
ATOM 1713 C C . LEU B 1 79 ? 6.715 -23.594 -7.938 1 98.56 79 LEU B C 1
ATOM 1715 O O . LEU B 1 79 ? 6.359 -23.984 -6.828 1 98.56 79 LEU B O 1
ATOM 1719 N N . PHE B 1 80 ? 7.305 -24.391 -8.773 1 98.44 80 PHE B N 1
ATOM 1720 C CA . PHE B 1 80 ? 7.418 -25.828 -8.562 1 98.44 80 PHE B CA 1
ATOM 1721 C C . PHE B 1 80 ? 8.664 -26.156 -7.75 1 98.44 80 PHE B C 1
ATOM 1723 O O . PHE B 1 80 ? 8.609 -26.984 -6.844 1 98.44 80 PHE B O 1
ATOM 1730 N N . ASP B 1 81 ? 9.727 -25.5 -7.961 1 97.69 81 ASP B N 1
ATOM 1731 C CA . ASP B 1 81 ? 11.008 -25.891 -7.395 1 97.69 81 ASP B CA 1
ATOM 1732 C C . ASP B 1 81 ? 11.234 -25.234 -6.027 1 97.69 81 ASP B C 1
ATOM 1734 O O . ASP B 1 81 ? 11.875 -25.828 -5.156 1 97.69 81 ASP B O 1
ATOM 1738 N N . THR B 1 82 ? 10.695 -24.094 -5.844 1 97.5 82 THR B N 1
ATOM 1739 C CA . THR B 1 82 ? 10.945 -23.359 -4.609 1 97.5 82 THR B CA 1
ATOM 1740 C C . THR B 1 82 ? 9.688 -23.312 -3.744 1 97.5 82 THR B C 1
ATOM 1742 O O . THR B 1 82 ? 9.695 -23.781 -2.604 1 97.5 82 THR B O 1
ATOM 1745 N N . LEU B 1 83 ? 8.586 -22.844 -4.312 1 98.06 83 LEU B N 1
ATOM 1746 C CA . LEU B 1 83 ? 7.387 -22.641 -3.51 1 98.06 83 LEU B CA 1
ATOM 1747 C C . LEU B 1 83 ? 6.699 -23.969 -3.219 1 98.06 83 LEU B C 1
ATOM 1749 O O . LEU B 1 83 ? 6.188 -24.188 -2.117 1 98.06 83 LEU B O 1
ATOM 1753 N N . GLY B 1 84 ? 6.652 -24.812 -4.277 1 97.69 84 GLY B N 1
ATOM 1754 C CA . GLY B 1 84 ? 6.105 -26.141 -4.039 1 97.69 84 GLY B CA 1
ATOM 1755 C C . GLY B 1 84 ? 6.77 -26.859 -2.881 1 97.69 84 GLY B C 1
ATOM 1756 O O . GLY B 1 84 ? 6.094 -27.484 -2.066 1 97.69 84 GLY B O 1
ATOM 1757 N N . GLU B 1 85 ? 8.07 -26.797 -2.83 1 97.06 85 GLU B N 1
ATOM 1758 C CA . GLU B 1 85 ? 8.828 -27.438 -1.76 1 97.06 85 GLU B CA 1
ATOM 1759 C C . GLU B 1 85 ? 8.594 -26.734 -0.423 1 97.06 85 GLU B C 1
ATOM 1761 O O . GLU B 1 85 ? 8.391 -27.391 0.599 1 97.06 85 GLU B O 1
ATOM 1766 N N . ARG B 1 86 ? 8.547 -25.438 -0.381 1 96.81 86 ARG B N 1
ATOM 1767 C CA . ARG B 1 86 ? 8.359 -24.656 0.839 1 96.81 86 ARG B CA 1
ATOM 1768 C C . ARG B 1 86 ? 7.027 -24.984 1.505 1 96.81 86 ARG B C 1
ATOM 1770 O O . ARG B 1 86 ? 6.941 -25.062 2.732 1 96.81 86 ARG B O 1
ATOM 1777 N N . TYR B 1 87 ? 6.008 -25.219 0.653 1 97.94 87 TYR B N 1
ATOM 1778 C CA . TYR B 1 87 ? 4.66 -25.359 1.202 1 97.94 87 TYR B CA 1
ATOM 1779 C C . TYR B 1 87 ? 4.207 -26.812 1.181 1 97.94 87 TYR B C 1
ATOM 1781 O O . TYR B 1 87 ? 3.02 -27.094 1.341 1 97.94 87 TYR B O 1
ATOM 1789 N N . LYS B 1 88 ? 5.117 -27.719 0.976 1 96.31 88 LYS B N 1
ATOM 1790 C CA . LYS B 1 88 ? 4.797 -29.125 0.762 1 96.31 88 LYS B CA 1
ATOM 1791 C C . LYS B 1 88 ? 3.953 -29.672 1.908 1 96.31 88 LYS B C 1
ATOM 1793 O O . LYS B 1 88 ? 3.064 -30.5 1.689 1 96.31 88 LYS B O 1
ATOM 1798 N N . ASP B 1 89 ? 4.129 -29.188 3.109 1 96.44 89 ASP B N 1
ATOM 1799 C CA . ASP B 1 89 ? 3.465 -29.766 4.277 1 96.44 89 ASP B CA 1
ATOM 1800 C C . ASP B 1 89 ? 2.316 -28.875 4.742 1 96.44 89 ASP B C 1
ATOM 1802 O O . ASP B 1 89 ? 1.708 -29.125 5.785 1 96.44 89 ASP B O 1
ATOM 1806 N N . ARG B 1 90 ? 2.08 -27.766 4.043 1 96.62 90 ARG B N 1
ATOM 1807 C CA . ARG B 1 90 ? 0.968 -26.891 4.371 1 96.62 90 ARG B CA 1
ATOM 1808 C C . ARG B 1 90 ? -0.287 -27.266 3.596 1 96.62 90 ARG B C 1
ATOM 1810 O O . ARG B 1 90 ? -0.23 -27.5 2.387 1 96.62 90 ARG B O 1
ATOM 1817 N N . SER B 1 91 ? -1.368 -27.375 4.414 1 95.62 91 SER B N 1
ATOM 1818 C CA . SER B 1 91 ? -2.629 -27.75 3.783 1 95.62 91 SER B CA 1
ATOM 1819 C C . SER B 1 91 ? -3.453 -26.531 3.408 1 95.62 91 SER B C 1
ATOM 1821 O O . SER B 1 91 ? -4.504 -26.281 4.004 1 95.62 91 SER B O 1
ATOM 1823 N N . GLY B 1 92 ? -3.012 -25.734 2.732 1 95.94 92 GLY B N 1
ATOM 1824 C CA . GLY B 1 92 ? -3.746 -24.562 2.281 1 95.94 92 GLY B CA 1
ATOM 1825 C C . GLY B 1 92 ? -3.342 -23.281 3.004 1 95.94 92 GLY B C 1
ATOM 1826 O O . GLY B 1 92 ? -2.467 -23.312 3.873 1 95.94 92 GLY B O 1
ATOM 1827 N N . GLY B 1 93 ? -3.965 -22.156 2.611 1 95.94 93 GLY B N 1
ATOM 1828 C CA . GLY B 1 93 ? -3.637 -20.891 3.25 1 95.94 93 GLY B CA 1
ATOM 1829 C C . GLY B 1 93 ? -2.229 -20.422 2.941 1 95.94 93 GLY B C 1
ATOM 1830 O O . GLY B 1 93 ? -1.464 -20.094 3.852 1 95.94 93 GLY B O 1
ATOM 1831 N N . TYR B 1 94 ? -1.898 -20.312 1.729 1 98.38 94 TYR B N 1
ATOM 1832 C CA . TYR B 1 94 ? -0.535 -20.047 1.294 1 98.38 94 TYR B CA 1
ATOM 1833 C C . TYR B 1 94 ? -0.288 -18.531 1.202 1 98.38 94 TYR B C 1
ATOM 1835 O O . TYR B 1 94 ? 0.861 -18.094 1.143 1 98.38 94 TYR B O 1
ATOM 1843 N N . SER B 1 95 ? -1.357 -17.75 1.143 1 98.31 95 SER B N 1
ATOM 1844 C CA . SER B 1 95 ? -1.24 -16.312 0.992 1 98.31 95 SER B CA 1
ATOM 1845 C C . SER B 1 95 ? -2.184 -15.578 1.939 1 98.31 95 SER B C 1
ATOM 1847 O O . SER B 1 95 ? -3.066 -16.188 2.543 1 98.31 95 SER B O 1
ATOM 1849 N N . ARG B 1 96 ? -1.895 -14.312 2.131 1 97.69 96 ARG B N 1
ATOM 1850 C CA . ARG B 1 96 ? -2.752 -13.469 2.955 1 97.69 96 ARG B CA 1
ATOM 1851 C C . ARG B 1 96 ? -2.912 -12.086 2.34 1 97.69 96 ARG B C 1
ATOM 1853 O O . ARG B 1 96 ? -2 -11.586 1.678 1 97.69 96 ARG B O 1
ATOM 1860 N N . VAL B 1 97 ? -4.117 -11.617 2.516 1 97.31 97 VAL B N 1
ATOM 1861 C CA . VAL B 1 97 ? -4.438 -10.258 2.107 1 97.31 97 VAL B CA 1
ATOM 1862 C C . VAL B 1 97 ? -4.555 -9.359 3.34 1 97.31 97 VAL B C 1
ATOM 1864 O O . VAL B 1 97 ? -5.359 -9.633 4.234 1 97.31 97 VAL B O 1
ATOM 1867 N N . LEU B 1 98 ? -3.727 -8.297 3.375 1 94.56 98 LEU B N 1
ATOM 1868 C CA . LEU B 1 98 ? -3.742 -7.348 4.477 1 94.56 98 LEU B CA 1
ATOM 1869 C C . LEU B 1 98 ? -4.176 -5.965 3.996 1 94.56 98 LEU B C 1
ATOM 1871 O O . LEU B 1 98 ? -3.57 -5.402 3.08 1 94.56 98 LEU B O 1
ATOM 1875 N N . LYS B 1 99 ? -5.148 -5.516 4.598 1 90.69 99 LYS B N 1
ATOM 1876 C CA . LYS B 1 99 ? -5.559 -4.156 4.262 1 90.69 99 LYS B CA 1
ATOM 1877 C C . LYS B 1 99 ? -4.453 -3.154 4.578 1 90.69 99 LYS B C 1
ATOM 1879 O O . LYS B 1 99 ? -3.791 -3.256 5.613 1 90.69 99 LYS B O 1
ATOM 1884 N N . ALA B 1 100 ? -4.207 -2.24 3.662 1 90.38 100 ALA B N 1
ATOM 1885 C CA . ALA B 1 100 ? -3.086 -1.317 3.811 1 90.38 100 ALA B CA 1
ATOM 1886 C C . ALA B 1 100 ? -3.562 0.132 3.803 1 90.38 100 ALA B C 1
ATOM 1888 O O . ALA B 1 100 ? -2.764 1.053 3.613 1 90.38 100 ALA B O 1
ATOM 1889 N N . GLY B 1 101 ? -4.859 0.366 3.893 1 88.06 101 GLY B N 1
ATOM 1890 C CA . GLY B 1 101 ? -5.359 1.731 3.871 1 88.06 101 GLY B CA 1
ATOM 1891 C C . GLY B 1 101 ? -5.871 2.158 2.51 1 88.06 101 GLY B C 1
ATOM 1892 O O . GLY B 1 101 ? -6.422 1.345 1.765 1 88.06 101 GLY B O 1
ATOM 1893 N N . PHE B 1 102 ? -5.695 3.594 2.285 1 91.19 102 PHE B N 1
ATOM 1894 C CA . PHE B 1 102 ? -6.238 4.164 1.06 1 91.19 102 PHE B CA 1
ATOM 1895 C C . PHE B 1 102 ? -5.164 4.922 0.289 1 91.19 102 PHE B C 1
ATOM 1897 O O . PHE B 1 102 ? -4.34 5.617 0.885 1 91.19 102 PHE B O 1
ATOM 1904 N N . ARG B 1 103 ? -5.195 4.68 -0.986 1 93.12 103 ARG B N 1
ATOM 1905 C CA . ARG B 1 103 ? -4.199 5.309 -1.846 1 93.12 103 ARG B CA 1
ATOM 1906 C C . ARG B 1 103 ? -4.391 6.82 -1.885 1 93.12 103 ARG B C 1
ATOM 1908 O O . ARG B 1 103 ? -5.52 7.309 -1.961 1 93.12 103 ARG B O 1
ATOM 1915 N N . TYR B 1 104 ? -3.24 7.492 -1.785 1 90.62 104 TYR B N 1
ATOM 1916 C CA . TYR B 1 104 ? -3.271 8.938 -1.993 1 90.62 104 TYR B CA 1
ATOM 1917 C C . TYR B 1 104 ? -3.785 9.273 -3.387 1 90.62 104 TYR B C 1
ATOM 1919 O O . TYR B 1 104 ? -3.334 8.695 -4.379 1 90.62 104 TYR B O 1
ATOM 1927 N N . GLY B 1 105 ? -4.676 10.195 -3.443 1 88.5 105 GLY B N 1
ATOM 1928 C CA . GLY B 1 105 ? -5.238 10.617 -4.719 1 88.5 105 GLY B CA 1
ATOM 1929 C C . GLY B 1 105 ? -6.699 10.234 -4.875 1 88.5 105 GLY B C 1
ATOM 1930 O O . GLY B 1 105 ? -7.59 11.008 -4.52 1 88.5 105 GLY B O 1
ATOM 1931 N N . ASP B 1 106 ? -6.941 8.961 -5.293 1 88.5 106 ASP B N 1
ATOM 1932 C CA . ASP B 1 106 ? -8.32 8.578 -5.586 1 88.5 106 ASP B CA 1
ATOM 1933 C C . ASP B 1 106 ? -8.945 7.832 -4.41 1 88.5 106 ASP B C 1
ATOM 1935 O O . ASP B 1 106 ? -10.086 7.375 -4.492 1 88.5 106 ASP B O 1
ATOM 1939 N N . ASN B 1 107 ? -8.18 7.652 -3.354 1 89.81 107 ASN B N 1
ATOM 1940 C CA . ASN B 1 107 ? -8.641 7.059 -2.104 1 89.81 107 ASN B CA 1
ATOM 1941 C C . ASN B 1 107 ? -9.148 5.633 -2.314 1 89.81 107 ASN B C 1
ATOM 1943 O O . ASN B 1 107 ? -10.086 5.195 -1.64 1 89.81 107 ASN B O 1
ATOM 1947 N N . ALA B 1 108 ? -8.602 4.961 -3.295 1 92.75 108 ALA B N 1
ATOM 1948 C CA . ALA B 1 108 ? -8.938 3.553 -3.5 1 92.75 108 ALA B CA 1
ATOM 1949 C C . ALA B 1 108 ? -8.398 2.691 -2.361 1 92.75 108 ALA B C 1
ATOM 1951 O O . ALA B 1 108 ? -7.273 2.896 -1.896 1 92.75 108 ALA B O 1
ATOM 1952 N N . PRO B 1 109 ? -9.203 1.755 -1.905 1 93.25 109 PRO B N 1
ATOM 1953 C CA . PRO B 1 109 ? -8.68 0.847 -0.881 1 93.25 109 PRO B CA 1
ATOM 1954 C C . PRO B 1 109 ? -7.539 -0.03 -1.394 1 93.25 109 PRO B C 1
ATOM 1956 O O . PRO B 1 109 ? -7.617 -0.562 -2.504 1 93.25 109 PRO B O 1
ATOM 1959 N N . MET B 1 110 ? -6.523 -0.056 -0.582 1 95 110 MET B N 1
ATOM 1960 C CA . MET B 1 110 ? -5.328 -0.791 -0.978 1 95 110 MET B CA 1
ATOM 1961 C C . MET B 1 110 ? -5.09 -1.981 -0.056 1 95 110 MET B C 1
ATOM 1963 O O . MET B 1 110 ? -5.621 -2.027 1.056 1 95 110 MET B O 1
ATOM 1967 N N . ALA B 1 111 ? -4.305 -2.943 -0.55 1 96.06 111 ALA B N 1
ATOM 1968 C CA . ALA B 1 111 ? -3.941 -4.125 0.227 1 96.06 111 ALA B CA 1
ATOM 1969 C C . ALA B 1 111 ? -2.572 -4.656 -0.188 1 96.06 111 ALA B C 1
ATOM 1971 O O . ALA B 1 111 ? -2.141 -4.453 -1.325 1 96.06 111 ALA B O 1
ATOM 1972 N N . VAL B 1 112 ? -1.95 -5.227 0.752 1 94.19 112 VAL B N 1
ATOM 1973 C CA . VAL B 1 112 ? -0.79 -6.078 0.502 1 94.19 112 VAL B CA 1
ATOM 1974 C C . VAL B 1 112 ? -1.233 -7.531 0.364 1 94.19 112 VAL B C 1
ATOM 1976 O O . VAL B 1 112 ? -1.963 -8.047 1.214 1 94.19 112 VAL B O 1
ATOM 1979 N N . ILE B 1 113 ? -0.931 -8.102 -0.707 1 97.06 113 ILE B N 1
ATOM 1980 C CA . ILE B 1 113 ? -1.072 -9.547 -0.809 1 97.06 113 ILE B CA 1
ATOM 1981 C C . ILE B 1 113 ? 0.306 -10.203 -0.778 1 97.06 113 ILE B C 1
ATOM 1983 O O . ILE B 1 113 ? 1.212 -9.797 -1.508 1 97.06 113 ILE B O 1
ATOM 1987 N N . GLU B 1 114 ? 0.435 -11.18 0.117 1 96.62 114 GLU B N 1
ATOM 1988 C CA . GLU B 1 114 ? 1.752 -11.773 0.314 1 96.62 114 GLU B CA 1
ATOM 1989 C C . GLU B 1 114 ? 1.642 -13.273 0.591 1 96.62 114 GLU B C 1
ATOM 1991 O O . GLU B 1 114 ? 0.612 -13.742 1.075 1 96.62 114 GLU B O 1
ATOM 1996 N N . LEU B 1 115 ? 2.727 -14 0.194 1 97.44 115 LEU B N 1
ATOM 1997 C CA . LEU B 1 115 ? 2.82 -15.406 0.554 1 97.44 115 LEU B CA 1
ATOM 1998 C C . LEU B 1 115 ? 3.15 -15.57 2.033 1 97.44 115 LEU B C 1
ATOM 2000 O O . LEU B 1 115 ? 3.953 -14.812 2.582 1 97.44 115 LEU B O 1
ATOM 2004 N N . VAL B 1 116 ? 2.49 -16.516 2.662 1 96.38 116 VAL B N 1
ATOM 2005 C CA . VAL B 1 116 ? 2.809 -16.844 4.051 1 96.38 116 VAL B CA 1
ATOM 2006 C C . VAL B 1 116 ? 4.234 -17.375 4.137 1 96.38 116 VAL B C 1
ATOM 2008 O O . VAL B 1 116 ? 4.672 -18.141 3.27 1 96.38 116 VAL B O 1
ATOM 2011 N N . ASP B 1 117 ? 5.039 -16.938 5.164 1 93.25 117 ASP B N 1
ATOM 2012 C CA . ASP B 1 117 ? 6.43 -17.344 5.359 1 93.25 117 ASP B CA 1
ATOM 2013 C C . ASP B 1 117 ? 7.285 -16.984 4.148 1 93.25 117 ASP B C 1
ATOM 2015 O O . ASP B 1 117 ? 8.125 -17.766 3.713 1 93.25 117 ASP B O 1
ATOM 2019 N N . ARG B 1 118 ? 6.992 -15.836 3.58 1 91.25 118 ARG B N 1
ATOM 2020 C CA . ARG B 1 118 ? 7.711 -15.375 2.395 1 91.25 118 ARG B CA 1
ATOM 2021 C C . ARG B 1 118 ? 9.18 -15.133 2.709 1 91.25 118 ARG B C 1
ATOM 2023 O O . ARG B 1 118 ? 9.555 -14.938 3.869 1 91.25 118 ARG B O 1
ATOM 2030 N N . ASP B 1 119 ? 10 -15.242 1.691 1 85.88 119 ASP B N 1
ATOM 2031 C CA . ASP B 1 119 ? 11.398 -14.836 1.743 1 85.88 119 ASP B CA 1
ATOM 2032 C C . ASP B 1 119 ? 11.531 -13.312 1.715 1 85.88 119 ASP B C 1
ATOM 2034 O O . ASP B 1 119 ? 11.227 -12.68 0.704 1 85.88 119 ASP B O 1
ATOM 2038 N N . PRO B 1 120 ? 11.984 -12.773 2.828 1 78.38 120 PRO B N 1
ATOM 2039 C CA . PRO B 1 120 ? 12.062 -11.312 2.869 1 78.38 120 PRO B CA 1
ATOM 2040 C C . PRO B 1 120 ? 12.969 -10.734 1.784 1 78.38 120 PRO B C 1
ATOM 2042 O O . PRO B 1 120 ? 12.805 -9.586 1.384 1 78.38 120 PRO B O 1
ATOM 2045 N N . ASP B 1 121 ? 13.898 -11.602 1.35 1 75 121 ASP B N 1
ATOM 2046 C CA . ASP B 1 121 ? 14.859 -11.125 0.361 1 75 121 ASP B CA 1
ATOM 2047 C C . ASP B 1 121 ? 14.289 -11.227 -1.053 1 75 121 ASP B C 1
ATOM 2049 O O . ASP B 1 121 ? 14.867 -10.688 -2.002 1 75 121 ASP B O 1
ATOM 2053 N N . ALA B 1 122 ? 13.289 -11.992 -1.217 1 71.81 122 ALA B N 1
ATOM 2054 C CA . ALA B 1 122 ? 12.68 -12.094 -2.539 1 71.81 122 ALA B CA 1
ATOM 2055 C C . ALA B 1 122 ? 12.188 -10.734 -3.023 1 71.81 122 ALA B C 1
ATOM 2057 O O . ALA B 1 122 ? 12.234 -10.445 -4.223 1 71.81 122 ALA B O 1
ATOM 2058 N N . ARG B 1 123 ? 11.609 -10.008 -2.084 1 60.22 123 ARG B N 1
ATOM 2059 C CA . ARG B 1 123 ? 11.117 -8.672 -2.398 1 60.22 123 ARG B CA 1
ATOM 2060 C C . ARG B 1 123 ? 12.258 -7.77 -2.863 1 60.22 123 ARG B C 1
ATOM 2062 O O . ARG B 1 123 ? 12.055 -6.879 -3.693 1 60.22 123 ARG B O 1
ATOM 2069 N N . GLY B 1 124 ? 13.438 -7.918 -2.256 1 54.5 124 GLY B N 1
ATOM 2070 C CA . GLY B 1 124 ? 14.562 -6.996 -2.238 1 54.5 124 GLY B CA 1
ATOM 2071 C C . GLY B 1 124 ? 15.492 -7.164 -3.424 1 54.5 124 GLY B C 1
ATOM 2072 O O . GLY B 1 124 ? 16.344 -6.312 -3.68 1 54.5 124 GLY B O 1
ATOM 2073 N N . ALA B 1 125 ? 15.523 -8.305 -3.949 1 50.84 125 ALA B N 1
ATOM 2074 C CA . ALA B 1 125 ? 16.656 -8.406 -4.867 1 50.84 125 ALA B CA 1
ATOM 2075 C C . ALA B 1 125 ? 16.594 -7.328 -5.941 1 50.84 125 ALA B C 1
ATOM 2077 O O . ALA B 1 125 ? 17.562 -6.602 -6.164 1 50.84 125 ALA B O 1
ATOM 2078 N N . ASP B 1 126 ? 15.617 -7.32 -6.551 1 52.44 126 ASP B N 1
ATOM 2079 C CA . ASP B 1 126 ? 15.555 -6.297 -7.586 1 52.44 126 ASP B CA 1
ATOM 2080 C C . ASP B 1 126 ? 15.227 -4.93 -6.988 1 52.44 126 ASP B C 1
ATOM 2082 O O . ASP B 1 126 ? 15.672 -3.898 -7.496 1 52.44 126 ASP B O 1
ATOM 2086 N N . ASP B 1 127 ? 14.508 -4.969 -5.953 1 50.19 127 ASP B N 1
ATOM 2087 C CA . ASP B 1 127 ? 14.062 -3.748 -5.289 1 50.19 127 ASP B CA 1
ATOM 2088 C C . ASP B 1 127 ? 15.234 -3.037 -4.609 1 50.19 127 ASP B C 1
ATOM 2090 O O . ASP B 1 127 ? 15.32 -1.808 -4.637 1 50.19 127 ASP B O 1
ATOM 2094 N N . ARG B 1 128 ? 16.062 -3.881 -3.828 1 51.34 128 ARG B N 1
ATOM 2095 C CA . ARG B 1 128 ? 17.281 -3.303 -3.271 1 51.34 128 ARG B CA 1
ATOM 2096 C C . ARG B 1 128 ? 18.141 -2.691 -4.367 1 51.34 128 ARG B C 1
ATOM 2098 O O . ARG B 1 128 ? 18.703 -1.606 -4.195 1 51.34 128 ARG B O 1
ATOM 2105 N N . ALA B 1 129 ? 18.188 -3.41 -5.352 1 50.5 129 ALA B N 1
ATOM 2106 C CA . ALA B 1 129 ? 19.016 -2.873 -6.43 1 50.5 129 ALA B CA 1
ATOM 2107 C C . ALA B 1 129 ? 18.453 -1.546 -6.938 1 50.5 129 ALA B C 1
ATOM 2109 O O . ALA B 1 129 ? 19.203 -0.601 -7.18 1 50.5 129 ALA B O 1
ATOM 2110 N N . ARG B 1 130 ? 17.219 -1.595 -6.992 1 50 130 ARG B N 1
ATOM 2111 C CA . ARG B 1 130 ? 16.625 -0.374 -7.52 1 50 130 ARG B CA 1
ATOM 2112 C C . ARG B 1 130 ? 16.562 0.713 -6.449 1 50 130 ARG B C 1
ATOM 2114 O O . ARG B 1 130 ? 16.859 1.876 -6.727 1 50 130 ARG B O 1
ATOM 2121 N N . ALA B 1 131 ? 16.109 0.322 -5.23 1 51.72 131 ALA B N 1
ATOM 2122 C CA . ALA B 1 131 ? 16.094 1.273 -4.125 1 51.72 131 ALA B CA 1
ATOM 2123 C C . ALA B 1 131 ? 17.484 1.809 -3.844 1 51.72 131 ALA B C 1
ATOM 2125 O O . ALA B 1 131 ? 17.672 3.002 -3.588 1 51.72 131 ALA B O 1
ATOM 2126 N N . GLU B 1 132 ? 18.484 0.916 -3.701 1 48.53 132 GLU B N 1
ATOM 2127 C CA . GLU B 1 132 ? 19.859 1.351 -3.539 1 48.53 132 GLU B CA 1
ATOM 2128 C C . GLU B 1 132 ? 20.312 2.234 -4.703 1 48.53 132 GLU B C 1
ATOM 2130 O O . GLU B 1 132 ? 21.047 3.201 -4.508 1 48.53 132 GLU B O 1
ATOM 2135 N N . ALA B 1 133 ? 19.844 1.822 -5.805 1 49.94 133 ALA B N 1
ATOM 2136 C CA . ALA B 1 133 ? 20.203 2.646 -6.957 1 49.94 133 ALA B CA 1
ATOM 2137 C C . ALA B 1 133 ? 19.594 4.039 -6.84 1 49.94 133 ALA B C 1
ATOM 2139 O O . ALA B 1 133 ? 20.234 5.039 -7.172 1 49.94 133 ALA B O 1
ATOM 2140 N N . GLU B 1 134 ? 18.406 4.027 -6.363 1 47.47 134 GLU B N 1
ATOM 2141 C CA . GLU B 1 134 ? 17.734 5.316 -6.195 1 47.47 134 GLU B CA 1
ATOM 2142 C C . GLU B 1 134 ? 18.312 6.082 -5.012 1 47.47 134 GLU B C 1
ATOM 2144 O O . GLU B 1 134 ? 18.5 7.301 -5.082 1 47.47 134 GLU B O 1
ATOM 2149 N N . GLU B 1 135 ? 18.5 5.363 -3.879 1 49.62 135 GLU B N 1
ATOM 2150 C CA . GLU B 1 135 ? 19.188 5.996 -2.756 1 49.62 135 GLU B CA 1
ATOM 2151 C C . GLU B 1 135 ? 20.578 6.461 -3.158 1 49.62 135 GLU B C 1
ATOM 2153 O O . GLU B 1 135 ? 21.016 7.547 -2.77 1 49.62 135 GLU B O 1
ATOM 2158 N N . THR B 1 136 ? 21.328 5.641 -3.768 1 49.62 136 THR B N 1
ATOM 2159 C CA . THR B 1 136 ? 22.641 6.02 -4.25 1 49.62 136 THR B CA 1
ATOM 2160 C C . THR B 1 136 ? 22.547 7.191 -5.227 1 49.62 136 THR B C 1
ATOM 2162 O O . THR B 1 136 ? 23.375 8.109 -5.18 1 49.62 136 THR B O 1
ATOM 2165 N N . ALA B 1 137 ? 21.641 7.004 -6.094 1 45.12 137 ALA B N 1
ATOM 2166 C CA . ALA B 1 137 ? 21.469 8.125 -7.016 1 45.12 137 ALA B CA 1
ATOM 2167 C C . ALA B 1 137 ? 21.094 9.398 -6.27 1 45.12 137 ALA B C 1
ATOM 2169 O O . ALA B 1 137 ? 21.5 10.492 -6.656 1 45.12 137 ALA B O 1
ATOM 2170 N N . GLU B 1 138 ? 20.344 9.156 -5.328 1 40.25 138 GLU B N 1
ATOM 2171 C CA . GLU B 1 138 ? 19.891 10.281 -4.512 1 40.25 138 GLU B CA 1
ATOM 2172 C C . GLU B 1 138 ? 21.031 10.797 -3.627 1 40.25 138 GLU B C 1
ATOM 2174 O O . GLU B 1 138 ? 21.156 12.008 -3.42 1 40.25 138 GLU B O 1
ATOM 2179 N N . ASN B 1 139 ? 21.812 10.008 -3.053 1 39.31 139 ASN B N 1
ATOM 2180 C CA . ASN B 1 139 ? 23 10.422 -2.297 1 39.31 139 ASN B CA 1
ATOM 2181 C C . ASN B 1 139 ? 24.078 10.977 -3.215 1 39.31 139 ASN B C 1
ATOM 2183 O O . ASN B 1 139 ? 24.969 11.695 -2.764 1 39.31 139 ASN B O 1
ATOM 2187 N N . ALA B 1 140 ? 24.219 10.586 -4.316 1 43.41 140 ALA B N 1
ATOM 2188 C CA . ALA B 1 140 ? 25.203 11.117 -5.254 1 43.41 140 ALA B CA 1
ATOM 2189 C C . ALA B 1 140 ? 24.734 12.43 -5.871 1 43.41 140 ALA B C 1
ATOM 2191 O O . ALA B 1 140 ? 25.5 13.141 -6.512 1 43.41 140 ALA B O 1
ATOM 2192 N N . ALA B 1 141 ? 23.531 12.633 -5.801 1 39.41 141 ALA B N 1
ATOM 2193 C CA . ALA B 1 141 ? 23.141 13.945 -6.312 1 39.41 141 ALA B CA 1
ATOM 2194 C C . ALA B 1 141 ? 23.062 14.977 -5.191 1 39.41 141 ALA B C 1
ATOM 2196 O O . ALA B 1 141 ? 22.562 14.688 -4.102 1 39.41 141 ALA B O 1
#

Nearest PDB structures (foldseek):
  6ysi-assembly1_J  TM=9.410E-01  e=3.721E-15  Acinetobacter baumannii ATCC 19606 = CIP 70.34 = JCM 6841
  7ryh-assembly1_M  TM=9.355E-01  e=1.101E-14  Acinetobacter baumannii AB0057
  6lkq-assembly1_4  TM=9.375E-01  e=1.383E-14  Escherichia coli
  8rdw-assembly1_MB  TM=9.366E-01  e=1.949E-14  Psychrobacter urativorans
  7unv-assembly1_P  TM=9.338E-01  e=2.906E-14  Pseudomonas aeruginosa PAO1

Radius of gyration: 21.84 Å; Cα contacts (8 Å, |Δi|>4): 403; chains: 2; bounding box: 52×66×47 Å

pLDDT: mean 86.7, std 18.35, range [37.62, 98.69]

Organism: NCBI:txid2562239

Secondary structure (DSSP, 8-state):
---------TT--HHHHHHHHHHHHHHHHHHSEEEEEHHHHHHHHHHHHHHHHHHHH-SHHHHHHHHHHH--HHHHHHIIIIIHHHTTT--S--EEEEEEEEBTTT--EEEEEEETT--TTTTHHHHHHHHHHHHHHHHH-/---------TT--HHHHHHHHHHHHHHHHHHSEEEEEHHHHHHHHHHHHHHHHHHHH-SHHHHHHHHHHH--HHHHHHIIIIIHHHTTT--S--EEEEEEEEBTTT--EEEEEEETT--TTTTHHHHHHHHHHHHHHHHH-

Foldseek 3Di:
DPPPDPQDCVPDDPVVVQQVLLQVLLVCLQQQKDKDFQSVLVVNQVVNQVLLVLLLVLDPVSLVVNCVRNVDNVSSCSSNPPSSVVCNPPDTDQKDWAWDFADPDPRGTMIMIGGDPDDNCSNCPVVVVVVVVVVVVVVVD/DPPPDDQDCVPDDPVVVQVVLLQVLLVCLQQQKDKDFQSVLVVNQVVNQVLLVLLLVLDPVSLVVNCVRNVDNVSSCSSNPPSSVVCNPPDTDQKDWAWDFADPDPRGTMIMIGGDVDDNCSNCPVVVVVVVVVVVVVVVD

Sequence (282 aa):
MRHGKSGRKLNRTSSHRKAMFANMAASLIKHEQIVTTLPKAKEMKPIIDKLITLGKRGDLHARRQAISQIRDTAMVAKLFDTLGERYKDRSGGYSRVLKAGFRYGDNAPMAVIELVDRDPDARGADDRARAEAEETAENAAMRHGKSGRKLNRTSSHRKAMFANMAASLIKHEQIVTTLPKAKEMKPIIDKLITLGKRGDLHARRQAISQIRDTAMVAKLFDTLGERYKDRSGGYSRVLKAGFRYGDNAPMAVIELVDRDPDARGADDRARAEAEETAENAA

InterPro domains:
  IPR000456 Large ribosomal subunit protein bL17 [MF_01368] (5-116)
  IPR000456 Large ribosomal subunit protein bL17 [PF01196] (20-116)
  IPR000456 Large ribosomal subunit protein bL17 [PTHR14413] (1-136)
  IPR000456 Large ribosomal subunit protein bL17 [TIGR00059] (7-117)
  IPR036373 Large ribosomal subunit protein bL17 superfamily [G3DSA:3.90.1030.10] (1-116)
  IPR036373 Large ribosomal subunit protein bL17 superfamily [SSF64263] (1-119)
  IPR047859 Large ribosomal subunit protein bL17, conserved site [PS01167] (34-56)

=== Feat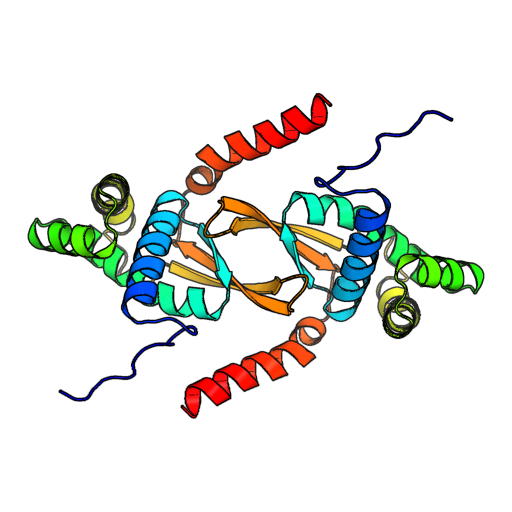ure glossary ===
The features interleaved in this record are:

— What the protein is —

Sequence gives the chain of amino acids in standard one-letter code (A=alanine, C=cysteine, …, Y=tyrosine), read N→C. It is the only feature that is directly encoded by the gene; all structural features are derived from the folded form of this sequence.

Database cross-references. InterPro integrates a dozen domain/family signature databases into unified entries with residue-range hits. GO terms attach function/process/location labels with evidence codes. CATH codes position the fold in a four-level structural taxonomy. Organism is the NCBI-taxonomy species name.

— Where its atoms are —

Atomic coordinates in PDBx/mmCIF format — the same representation the Protein Data Bank distributes. Each line of the _atom_site loop places one backbone atom in Cartesian space (units: ångströms, origin: arbitrary).

The six renders are orthographic views along the three Cartesian axes in both directions. Represent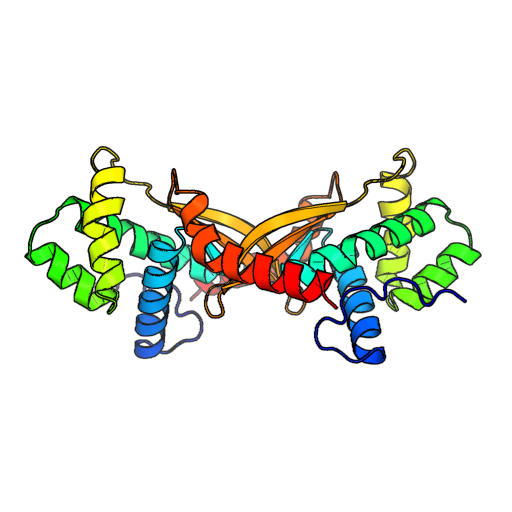ation (cartoon, sticks, or surface) and color scheme (sequence-rainbow or by-chain) vary across proteins so the training set covers all the common visualization conventions.

— Local backbone conformation —

Eight-state secondary structure (DSSP): H is the canonical α-helix, G the tighter 3₁₀-helix, I the wider π-helix; E/B are β-structure, T and S are turns and bends, and '-' is everything else. DSSP derives these from the pattern of main-chain N–H···O=C hydrogen bonds, not from the sequence.

P-SEA three-state annotation labels each residue as helix, strand, or coil based purely on the geometry of the Cα trace. It serves as a fallback when the full backbone (and thus DSSP) is unavailable.

The φ/ψ torsion pair specifies the backbone conformation at each residue. φ rotates about the N–Cα bond, ψ about the Cα–C bond. Steric clashes forbid most of the (φ, ψ) plane — the allowed regions (α-helix basin, β-sheet basin, left-handed helix) are the Ramachandran-allowed regions.

— Global shape and packing —

The geometric summary reports three shape descriptors. Rg (radius of gyration) measures how spread out the Cα atoms are about their centre of mass; compact globular proteins have small Rg, elongated or unfolded ones large. Cα contacts (<8 Å, |i−j|>4) count long-range residue pairs in spatial proximity — high for tightly packed folds, near zero for rods or random coil. The bounding-box extents give the protein's footprint along x, y, z in Å.

Solvent-accessible surface area (SASA) is the area in Å² traced out by the centre of a 1.4 Å probe sphere (a water molecule) rolled over the protein's van der Waals surface (Shrake–Rupley / Lee–Richards construction). Buried residues have near-zero SASA; fully exposed residues can exceed 200 Å². The total SASA scales roughly with the number of surface residues.

The contact map is a binary N×N matrix image: pixel (i, j) is dark where Cα_i and Cα_j are within 8 Å and |i−j|>4. Because the |i−j|>4 filter removes local helical contacts, off-diagonal stripes parallel to the main diagonal indicate parallel β-sheets; stripes perpendicular to it indicate antiparallel β-sheets. The Ramachandran plot scatters every residue's (φ, ψ) pair against the sterically allowed regions. The PAE heatmap renders the predicted-aligned-error matrix.

— Structural neighborhood —

3Di is Foldseek's structural alphabet. Each residue is assigned one of twenty discrete states based on how its Cα sits relative to its spatial (not sequential) neighbors. Aligning 3Di strings finds structural homologs roughly as well as full 3D superposition, but orders of magnitude faster.

Nearest PDB neighbors are the top structural matches found by Foldseek when searching this structure against the entire Protein Data Bank. Each hit reports a TM-score (0 to 1; >0.5 almost always implies the same fold) and an E-value. These are *structural* homologs — they may share no detectable sequence similarity.

— Confidence and disorder —

For AlphaFold models, the B-factor field carries pLDDT — the model's own estimate of local accuracy on a 0–100 scale. Regions with pLDDT<50 should be treated as essentially unmodeled; they often correspond to intrinsically disordered segments.

Crystallographic B-factors measure how much each atom's electron density is smeared out, in Å². They rise in mobile loops and surface residues and fall in the buried interior. In AlphaFold models this column is repurposed to hold pLDDT instead.

Predicted aligned error is AlphaFold's pairwise confidence. Unlike pLDDT (per-residue), PAE is per-residue-pair and captures whether two parts of the structure are correctly placed relative to each other. Units are ångströms of expected positional error.